Protein AF-A0A085NGK3-F1 (afdb_monomer)

Mean predicted aligned error: 10.47 Å

Organism: NCBI:txid68888

Structure (mmCIF, N/CA/C/O backbone):
data_AF-A0A085NGK3-F1
#
_entry.id   AF-A0A085NGK3-F1
#
loop_
_atom_site.group_PDB
_atom_site.id
_atom_site.type_symbol
_atom_site.label_atom_id
_atom_site.label_alt_id
_atom_site.label_comp_id
_atom_site.label_asym_id
_atom_site.label_entity_id
_atom_site.label_seq_id
_atom_site.pdbx_PDB_ins_code
_atom_site.Cartn_x
_atom_site.Cartn_y
_atom_site.Cartn_z
_atom_site.occupancy
_atom_site.B_iso_or_equiv
_atom_site.auth_seq_id
_atom_site.auth_comp_id
_atom_site.auth_asym_id
_atom_site.auth_atom_id
_atom_site.pdbx_PDB_model_num
ATOM 1 N N . TRP A 1 1 ? -6.191 -3.144 -13.009 1.00 27.70 1 TRP A N 1
ATOM 2 C CA . TRP A 1 1 ? -7.406 -3.575 -12.306 1.00 27.70 1 TRP A CA 1
ATOM 3 C C . TRP A 1 1 ? -8.153 -2.318 -11.924 1.00 27.70 1 TRP A C 1
ATOM 5 O O . TRP A 1 1 ? -7.996 -1.819 -10.820 1.00 27.70 1 TRP A O 1
ATOM 15 N N . GLU A 1 2 ? -8.856 -1.745 -12.894 1.00 20.34 2 GLU A N 1
ATOM 16 C CA . GLU A 1 2 ? -9.759 -0.619 -12.673 1.00 20.34 2 GLU A CA 1
ATOM 17 C C . GLU A 1 2 ? -11.146 -1.217 -12.470 1.00 20.34 2 GLU A C 1
ATOM 19 O O . GLU A 1 2 ? -11.632 -1.969 -13.312 1.00 20.34 2 GLU A O 1
ATOM 24 N N . PHE A 1 3 ? -11.750 -0.957 -11.315 1.00 28.88 3 PHE A N 1
ATOM 25 C CA . PHE A 1 3 ? -13.156 -1.264 -11.106 1.00 28.88 3 PHE A CA 1
ATOM 26 C C . PHE A 1 3 ? -13.961 -0.097 -11.674 1.00 28.88 3 PHE A C 1
ATOM 28 O O . PHE A 1 3 ? -14.056 0.955 -11.042 1.00 28.88 3 PHE A O 1
ATOM 35 N N . SER A 1 4 ? -14.527 -0.271 -12.869 1.00 25.47 4 SER A N 1
ATOM 36 C CA . SER A 1 4 ? -15.541 0.643 -13.395 1.00 25.47 4 SER A CA 1
ATOM 37 C C . SER A 1 4 ? -16.730 0.669 -12.435 1.00 25.47 4 SER A C 1
ATOM 39 O O . SER A 1 4 ? -17.367 -0.356 -12.180 1.00 25.47 4 SER A O 1
ATOM 41 N N . ARG A 1 5 ? -17.022 1.848 -11.877 1.00 30.52 5 ARG A N 1
ATOM 42 C CA . ARG A 1 5 ? -18.236 2.093 -11.092 1.00 30.52 5 ARG A CA 1
ATOM 43 C C . ARG A 1 5 ? -19.432 2.018 -12.041 1.00 30.52 5 ARG A C 1
ATOM 45 O O . ARG A 1 5 ? -19.582 2.878 -12.898 1.00 30.52 5 ARG A O 1
ATOM 52 N N . SER A 1 6 ? -20.246 0.975 -11.907 1.00 28.56 6 SER A N 1
ATOM 53 C CA . SER A 1 6 ? -21.569 0.916 -12.537 1.00 28.56 6 SER A CA 1
ATOM 54 C C . SER A 1 6 ? -22.593 1.519 -11.571 1.00 28.56 6 SER A C 1
ATOM 56 O O . SER A 1 6 ? -22.599 1.169 -10.390 1.00 28.56 6 SER A O 1
ATOM 58 N N . ASN A 1 7 ? -23.409 2.446 -12.074 1.00 31.86 7 ASN A N 1
ATOM 59 C CA . ASN A 1 7 ? -24.461 3.193 -11.373 1.00 31.86 7 ASN A CA 1
ATOM 60 C C . ASN A 1 7 ? -25.712 2.331 -11.078 1.00 31.86 7 ASN A C 1
ATOM 62 O O . ASN A 1 7 ? -26.824 2.732 -11.388 1.00 31.86 7 ASN A O 1
ATOM 66 N N . ASP A 1 8 ? -25.555 1.165 -10.449 1.00 30.08 8 ASP A N 1
ATOM 67 C CA . ASP A 1 8 ? -26.696 0.318 -10.052 1.00 30.08 8 ASP A CA 1
ATOM 68 C C . ASP A 1 8 ? -26.966 0.441 -8.545 1.00 30.08 8 ASP A C 1
ATOM 70 O O . ASP A 1 8 ? -26.824 -0.515 -7.777 1.00 30.08 8 ASP A O 1
ATOM 74 N N . ALA A 1 9 ? -27.299 1.655 -8.100 1.00 32.66 9 ALA A N 1
ATOM 75 C CA . ALA A 1 9 ? -27.536 1.963 -6.688 1.00 32.66 9 ALA A CA 1
ATOM 76 C C . ALA A 1 9 ? -28.964 1.647 -6.192 1.00 32.66 9 ALA A C 1
ATOM 78 O O . ALA A 1 9 ? -29.197 1.741 -4.992 1.00 32.66 9 ALA A O 1
ATOM 79 N N . GLU A 1 10 ? -29.908 1.233 -7.046 1.00 33.44 10 GLU A N 1
ATOM 80 C CA . GLU A 1 10 ? -31.336 1.245 -6.666 1.00 33.44 10 GLU A CA 1
ATOM 81 C C . GLU A 1 10 ? -32.054 -0.108 -6.518 1.00 33.44 10 GLU A C 1
ATOM 83 O O . GLU A 1 10 ? -33.234 -0.117 -6.188 1.00 33.44 10 GLU A O 1
ATOM 88 N N . GLN A 1 11 ? -31.399 -1.271 -6.647 1.00 30.53 11 GLN A N 1
ATOM 89 C CA . GLN A 1 11 ? -32.136 -2.557 -6.608 1.00 30.53 11 GLN A CA 1
ATOM 90 C C . GLN A 1 11 ? -31.472 -3.711 -5.836 1.00 30.53 11 GLN A C 1
ATOM 92 O O . GLN A 1 11 ? -31.476 -4.860 -6.271 1.00 30.53 11 GLN A O 1
ATOM 97 N N . ARG A 1 12 ? -30.921 -3.456 -4.641 1.00 30.92 12 ARG A N 1
ATOM 98 C CA . ARG A 1 12 ? -30.469 -4.542 -3.735 1.00 30.92 12 ARG A CA 1
ATOM 99 C C . ARG A 1 12 ? -30.948 -4.396 -2.290 1.00 30.92 12 ARG A C 1
ATOM 101 O O . ARG A 1 12 ? -30.183 -4.600 -1.351 1.00 30.92 12 ARG A O 1
ATOM 108 N N . LEU A 1 13 ? -32.234 -4.095 -2.120 1.00 38.38 13 LEU A N 1
ATOM 109 C CA . LEU A 1 13 ? -32.952 -4.263 -0.855 1.00 38.38 13 LEU A CA 1
ATOM 110 C C . LEU A 1 13 ? -33.622 -5.642 -0.830 1.00 38.38 13 LEU A C 1
ATOM 112 O O . LEU A 1 13 ? -34.726 -5.807 -1.335 1.00 38.38 13 LEU A O 1
ATOM 116 N N . SER A 1 14 ? -32.902 -6.630 -0.299 1.00 33.88 14 SER A N 1
ATOM 117 C CA . SER A 1 14 ? -33.395 -7.837 0.397 1.00 33.88 14 SER A CA 1
ATOM 118 C C . SER A 1 14 ? -32.360 -8.952 0.253 1.00 33.88 14 SER A C 1
ATOM 120 O O . SER A 1 14 ? -32.291 -9.620 -0.770 1.00 33.88 14 SER A O 1
ATOM 122 N N . HIS A 1 15 ? -31.490 -9.082 1.254 1.00 30.97 15 HIS A N 1
ATOM 123 C CA . HIS A 1 15 ? -30.998 -10.338 1.840 1.00 30.97 15 HIS A CA 1
ATOM 124 C C . HIS A 1 15 ? -30.058 -9.945 2.989 1.00 30.97 15 HIS A C 1
ATOM 126 O O . HIS A 1 15 ? -29.018 -9.317 2.789 1.00 30.97 15 HIS A O 1
ATOM 132 N N . SER A 1 16 ? -30.514 -10.242 4.199 1.00 38.31 16 SER A N 1
ATOM 133 C CA . SER A 1 16 ? -29.954 -9.863 5.489 1.00 38.31 16 SER A CA 1
ATOM 134 C C . SER A 1 16 ? -28.677 -10.639 5.826 1.00 38.31 16 SER A C 1
ATOM 136 O O . SER A 1 16 ? -28.730 -11.738 6.364 1.00 38.31 16 SER A O 1
ATOM 138 N N . GLU A 1 17 ? -27.535 -10.017 5.570 1.00 35.81 17 GLU A N 1
ATOM 139 C CA . GLU A 1 17 ? -26.423 -9.945 6.517 1.00 35.81 17 GLU A CA 1
ATOM 140 C C . GLU A 1 17 ? -26.027 -8.470 6.513 1.00 35.81 17 GLU A C 1
ATOM 142 O O . GLU A 1 17 ? -25.706 -7.930 5.450 1.00 35.81 17 GLU A O 1
ATOM 147 N N . ASP A 1 18 ? -26.125 -7.784 7.653 1.00 42.34 18 ASP A N 1
ATOM 148 C CA . ASP A 1 18 ? -25.711 -6.387 7.766 1.00 42.34 18 ASP A CA 1
ATOM 149 C C . ASP A 1 18 ? -24.301 -6.244 7.193 1.00 42.34 18 ASP A C 1
ATOM 151 O O . ASP A 1 18 ? -23.325 -6.730 7.771 1.00 42.34 18 ASP A O 1
ATOM 155 N N . LYS A 1 19 ? -24.176 -5.586 6.034 1.00 55.47 19 LYS A N 1
ATOM 156 C CA . LYS A 1 19 ? -22.879 -5.232 5.456 1.00 55.47 19 LYS A CA 1
ATOM 157 C C . LYS A 1 19 ? -22.257 -4.164 6.341 1.00 55.47 19 LYS A C 1
ATOM 159 O O . LYS A 1 19 ? -22.290 -2.978 6.023 1.00 55.47 19 LYS A O 1
ATOM 164 N N . LYS A 1 20 ? -21.699 -4.590 7.472 1.00 75.88 20 LYS A N 1
ATOM 165 C CA . LYS A 1 20 ? -20.931 -3.742 8.371 1.00 75.88 20 LYS A CA 1
ATOM 166 C C . LYS A 1 20 ? -19.735 -3.215 7.591 1.00 75.88 20 LYS A C 1
ATOM 168 O O . LYS A 1 20 ? -18.792 -3.943 7.295 1.00 75.88 20 LYS A O 1
ATOM 173 N N . VAL A 1 21 ? -19.808 -1.939 7.219 1.00 90.88 21 VAL A N 1
ATOM 174 C CA . VAL A 1 21 ? -18.728 -1.228 6.519 1.00 90.88 21 VAL A CA 1
ATOM 175 C C . VAL A 1 21 ? -17.513 -1.055 7.436 1.00 90.88 21 VAL A C 1
ATOM 177 O O . VAL A 1 21 ? -16.387 -0.954 6.954 1.00 90.88 21 VAL A O 1
ATOM 180 N N . VAL A 1 22 ? -17.735 -1.094 8.754 1.00 95.06 22 VAL A N 1
ATOM 181 C CA . VAL A 1 22 ? -16.705 -1.059 9.795 1.00 95.06 22 VAL A CA 1
ATOM 182 C C . VAL A 1 22 ? -16.874 -2.265 10.714 1.00 95.06 22 VAL A C 1
ATOM 184 O O . VAL A 1 22 ? -17.962 -2.511 11.231 1.00 95.06 22 VAL A O 1
ATOM 187 N N . VAL A 1 23 ? -15.792 -3.005 10.935 1.00 95.56 23 VAL A N 1
ATOM 188 C CA . VAL A 1 23 ? -15.721 -4.121 11.880 1.00 95.56 23 VAL A CA 1
ATOM 189 C C . VAL A 1 23 ? -14.658 -3.792 12.919 1.00 95.56 23 VAL A C 1
ATOM 191 O O . VAL A 1 23 ? -13.467 -3.738 12.612 1.00 95.56 23 VAL A O 1
ATOM 194 N N . ASN A 1 24 ? -15.094 -3.559 14.152 1.00 96.19 24 ASN A N 1
ATOM 195 C CA . ASN A 1 24 ? -14.192 -3.335 15.270 1.00 96.19 24 ASN A CA 1
ATOM 196 C C . ASN A 1 24 ? -13.892 -4.664 15.975 1.00 96.19 24 ASN A C 1
ATOM 198 O O . ASN A 1 24 ? -14.794 -5.288 16.526 1.00 96.19 24 ASN A O 1
ATOM 202 N N . LEU A 1 25 ? -12.632 -5.087 15.919 1.00 95.50 25 LEU A N 1
ATOM 203 C CA . LEU A 1 25 ? -12.084 -6.269 16.591 1.00 95.50 25 LEU A CA 1
ATOM 204 C C . LEU A 1 25 ? -11.071 -5.877 17.678 1.00 95.50 25 LEU A C 1
ATOM 206 O O . LEU A 1 25 ? -10.374 -6.741 18.204 1.00 95.50 25 LEU A O 1
ATOM 210 N N . SER A 1 26 ? -10.928 -4.579 17.950 1.00 96.31 26 SER A N 1
ATOM 211 C CA . SER A 1 26 ? -10.041 -4.075 18.992 1.00 96.31 26 SER A CA 1
ATOM 212 C C . SER A 1 26 ? -10.727 -4.052 20.352 1.00 96.31 26 SER A C 1
ATOM 214 O O . SER A 1 26 ? -11.954 -4.098 20.451 1.00 96.31 26 SER A O 1
ATOM 216 N N . SER A 1 27 ? -9.914 -3.952 21.397 1.00 95.19 27 SER A N 1
ATOM 217 C CA . SER A 1 27 ? -10.369 -3.777 22.774 1.00 95.19 27 SER A CA 1
ATOM 218 C C . SER A 1 27 ? -11.006 -2.404 23.037 1.00 95.19 27 SER A C 1
ATOM 220 O O . SER A 1 27 ? -11.776 -2.255 23.985 1.00 95.19 27 SER A O 1
ATOM 222 N N . GLU A 1 28 ? -10.722 -1.403 22.198 1.00 94.06 28 GLU A N 1
ATOM 223 C CA . GLU A 1 28 ? -11.298 -0.065 22.313 1.00 94.06 28 GLU A CA 1
ATOM 224 C C . GLU A 1 28 ? -12.700 0.004 21.703 1.00 94.06 28 GLU A C 1
ATOM 226 O O . GLU A 1 28 ? -12.945 -0.468 20.591 1.00 94.06 28 GLU A O 1
ATOM 231 N N . THR A 1 29 ? -13.624 0.678 22.386 1.00 93.56 29 THR A N 1
ATOM 232 C CA . THR A 1 29 ? -14.927 1.016 21.814 1.00 93.56 29 THR A CA 1
ATOM 233 C C . THR A 1 29 ? -14.803 2.247 20.919 1.00 93.56 29 THR A C 1
ATOM 235 O O . THR A 1 29 ? -14.208 3.259 21.292 1.00 93.56 29 THR A O 1
ATOM 238 N N . LEU A 1 30 ? -15.363 2.158 19.711 1.00 93.44 30 LEU A N 1
ATOM 239 C CA . LEU A 1 30 ? -15.465 3.300 18.806 1.00 93.44 30 LEU A CA 1
ATOM 240 C C . LEU A 1 30 ? -16.729 4.082 19.137 1.00 93.44 30 LEU A C 1
ATOM 242 O O . LEU A 1 30 ? -17.795 3.488 19.296 1.00 93.44 30 LEU A O 1
ATOM 246 N N . ASN A 1 31 ? -16.623 5.405 19.192 1.00 93.12 31 ASN A N 1
ATOM 247 C CA . ASN A 1 31 ? -17.814 6.246 19.264 1.00 93.12 31 ASN A CA 1
ATOM 248 C C . ASN A 1 31 ? -18.520 6.342 17.895 1.00 93.12 31 ASN A C 1
ATOM 250 O O . ASN A 1 31 ? -17.975 5.957 16.853 1.00 93.12 31 ASN A O 1
ATOM 254 N N . ASP A 1 32 ? -19.740 6.879 17.889 1.00 93.19 32 ASP A N 1
ATOM 255 C CA . ASP A 1 32 ? -20.568 6.975 16.678 1.00 93.19 32 ASP A CA 1
ATOM 256 C C . ASP A 1 32 ? -19.902 7.808 15.576 1.00 93.19 32 ASP A C 1
ATOM 258 O O . ASP A 1 32 ? -19.978 7.467 14.393 1.00 93.19 32 ASP A O 1
ATOM 262 N N . MET A 1 33 ? -19.184 8.871 15.950 1.00 93.44 33 MET A N 1
ATOM 263 C CA . MET A 1 33 ? -18.484 9.731 14.997 1.00 93.44 33 MET A CA 1
ATOM 264 C C . MET A 1 33 ? -17.260 9.032 14.389 1.00 93.44 33 MET A C 1
ATOM 266 O O . MET A 1 33 ? -17.026 9.133 13.187 1.00 93.44 33 MET A O 1
ATOM 270 N N . GLU A 1 34 ? -16.486 8.298 15.191 1.00 94.94 34 GLU A N 1
ATOM 271 C CA . GLU A 1 34 ? -15.374 7.466 14.722 1.00 94.94 34 GLU A CA 1
ATOM 272 C C . GLU A 1 34 ? -15.882 6.401 13.746 1.00 94.94 34 GLU A C 1
ATOM 274 O O . GLU A 1 34 ? -15.335 6.255 12.651 1.00 94.94 34 GLU A O 1
ATOM 279 N N . THR A 1 35 ? -16.972 5.719 14.097 1.00 94.44 35 THR A N 1
ATOM 280 C CA . THR A 1 35 ? -17.595 4.694 13.252 1.00 94.44 35 THR A CA 1
ATOM 281 C C . THR A 1 35 ? -18.117 5.287 11.943 1.00 94.44 35 THR A C 1
ATOM 283 O O . THR A 1 35 ? -17.832 4.746 10.875 1.00 94.44 35 THR A O 1
ATOM 286 N N . SER A 1 36 ? -18.812 6.426 11.995 1.00 93.69 36 SER A N 1
ATOM 287 C CA . SER A 1 36 ? -19.338 7.131 10.816 1.00 93.69 36 SER A CA 1
ATOM 288 C C . SER A 1 36 ? -18.228 7.579 9.859 1.00 93.69 36 SER A C 1
ATOM 290 O O . SER A 1 36 ? -18.299 7.360 8.647 1.00 93.69 36 SER A O 1
ATOM 292 N N . VAL A 1 37 ? -17.144 8.144 10.397 1.00 94.62 37 VAL A N 1
ATOM 293 C CA . VAL A 1 37 ? -15.984 8.567 9.604 1.00 94.62 37 VAL A CA 1
ATOM 294 C C . VAL A 1 37 ? -15.295 7.370 8.947 1.00 94.62 37 VAL A C 1
ATOM 296 O O . VAL A 1 37 ? -14.980 7.428 7.757 1.00 94.62 37 VAL A O 1
ATOM 299 N N . LEU A 1 38 ? -15.088 6.276 9.685 1.00 94.69 38 LEU A N 1
ATOM 300 C CA . LEU A 1 38 ? -14.496 5.051 9.141 1.00 94.69 38 LEU A CA 1
ATOM 301 C C . LEU A 1 38 ? -15.414 4.373 8.114 1.00 94.69 38 LEU A C 1
ATOM 303 O O . LEU A 1 38 ? -14.919 3.793 7.147 1.00 94.69 38 LEU A O 1
ATOM 307 N N . ALA A 1 39 ? -16.735 4.507 8.255 1.00 93.69 39 ALA A N 1
ATOM 308 C CA . ALA A 1 39 ? -17.713 3.966 7.315 1.00 93.69 39 ALA A CA 1
ATOM 309 C C . ALA A 1 39 ? -17.661 4.629 5.928 1.00 93.69 39 ALA A C 1
ATOM 311 O O . ALA A 1 39 ? -18.109 4.031 4.952 1.00 93.69 39 ALA A O 1
ATOM 312 N N . LYS A 1 40 ? -17.044 5.812 5.783 1.00 92.25 40 LYS A N 1
ATOM 313 C CA . LYS A 1 40 ? -16.744 6.380 4.452 1.00 92.25 40 LYS A CA 1
ATOM 314 C C . LYS A 1 40 ? -15.733 5.525 3.666 1.00 92.25 40 LYS A C 1
ATOM 316 O O . LYS A 1 40 ? -15.679 5.605 2.439 1.00 92.25 40 LYS A O 1
ATOM 321 N N . GLY A 1 41 ? -14.968 4.675 4.357 1.00 91.94 41 GLY A N 1
ATOM 322 C CA . GLY A 1 41 ? -14.015 3.728 3.786 1.00 91.94 41 GLY A CA 1
ATOM 323 C C . GLY A 1 41 ? -12.621 4.313 3.551 1.00 91.94 41 GLY A C 1
ATOM 324 O O . GLY A 1 41 ? -12.436 5.518 3.411 1.00 91.94 41 GLY A O 1
ATOM 325 N N . LEU A 1 42 ? -11.613 3.441 3.446 1.00 91.38 42 LEU A N 1
ATOM 326 C CA . LEU A 1 42 ? -10.208 3.857 3.282 1.00 91.38 42 LEU A CA 1
ATOM 327 C C . LEU A 1 42 ? -9.876 4.438 1.897 1.00 91.38 42 LEU A C 1
ATOM 329 O O . LEU A 1 42 ? -8.806 5.008 1.712 1.00 91.38 42 LEU A O 1
ATOM 333 N N . ASN A 1 43 ? -10.789 4.309 0.931 1.00 90.06 43 ASN A N 1
ATOM 334 C CA . ASN A 1 43 ? -10.676 4.935 -0.391 1.00 90.06 43 ASN A CA 1
ATOM 335 C C . ASN A 1 43 ? -11.279 6.350 -0.431 1.00 90.06 43 ASN A C 1
ATOM 337 O O . ASN A 1 43 ? -11.255 7.000 -1.476 1.00 90.06 43 ASN A O 1
ATOM 341 N N . PHE A 1 44 ? -11.869 6.817 0.672 1.00 90.75 44 PHE A N 1
ATOM 342 C CA . PHE A 1 44 ? -12.394 8.168 0.766 1.00 90.75 44 PHE A CA 1
ATOM 343 C C . PHE A 1 44 ? -11.241 9.166 0.915 1.00 90.75 44 PHE A C 1
ATOM 345 O O . PHE A 1 44 ? -10.437 9.069 1.840 1.00 90.75 44 PHE A O 1
ATOM 352 N N . VAL A 1 45 ? -11.174 10.142 0.009 1.00 89.12 45 VAL A N 1
ATOM 353 C CA . VAL A 1 45 ? -10.141 11.183 0.012 1.00 89.12 45 VAL A CA 1
ATOM 354 C C . VAL A 1 45 ? -10.767 12.499 0.479 1.00 89.12 45 VAL A C 1
ATOM 356 O O . VAL A 1 45 ? -11.602 13.061 -0.237 1.00 89.12 45 VAL A O 1
ATOM 359 N N . PRO A 1 46 ? -10.396 13.013 1.666 1.00 88.88 46 PRO A N 1
ATOM 360 C CA . PRO A 1 46 ? -10.837 14.328 2.112 1.00 88.88 46 PRO A CA 1
ATOM 361 C C . PRO A 1 46 ? -10.411 15.434 1.144 1.00 88.88 46 PRO A C 1
ATOM 363 O O . PRO A 1 46 ? -9.258 15.457 0.711 1.00 88.88 46 PRO A O 1
ATOM 366 N N . THR A 1 47 ? -11.299 16.391 0.866 1.00 87.44 47 THR A N 1
ATOM 367 C CA . THR A 1 47 ? -10.972 17.554 0.033 1.00 87.44 47 THR A CA 1
ATOM 368 C C . THR A 1 47 ? -9.785 18.307 0.656 1.00 87.44 47 THR A C 1
ATOM 370 O O . THR A 1 47 ? -9.862 18.721 1.829 1.00 87.44 47 THR A O 1
ATOM 373 N N . PRO A 1 48 ? -8.677 18.496 -0.086 1.00 80.19 48 PRO A N 1
ATOM 374 C CA . PRO A 1 48 ? -7.536 19.250 0.409 1.00 80.19 48 PRO A CA 1
ATOM 375 C C . PRO A 1 48 ? -7.921 20.721 0.615 1.00 80.19 48 PRO A C 1
ATOM 377 O O . PRO A 1 48 ? -8.798 21.255 -0.059 1.00 80.19 48 PRO A O 1
ATOM 380 N N . LYS A 1 49 ? -7.279 21.391 1.582 1.00 74.94 49 LYS A N 1
ATOM 381 C CA . LYS A 1 49 ? -7.572 22.806 1.893 1.00 74.94 49 LYS A CA 1
ATOM 382 C C . LYS A 1 49 ? -7.209 23.755 0.749 1.00 74.94 49 LYS A C 1
ATOM 384 O O . LYS A 1 49 ? -7.826 24.803 0.617 1.00 74.94 49 LYS A O 1
ATOM 389 N N . ALA A 1 50 ? -6.193 23.392 -0.022 1.00 76.31 50 ALA A N 1
ATOM 390 C CA . ALA A 1 50 ? -5.737 24.109 -1.196 1.00 76.31 50 ALA A CA 1
ATOM 391 C C . ALA A 1 50 ? -5.577 23.100 -2.333 1.00 76.31 50 ALA A C 1
ATOM 393 O O . ALA A 1 50 ? -5.193 21.952 -2.090 1.00 76.31 50 ALA A O 1
ATOM 394 N N . ALA A 1 51 ? -5.876 23.523 -3.558 1.00 77.44 51 ALA A N 1
ATOM 395 C CA . ALA A 1 51 ? -5.573 22.720 -4.729 1.00 77.44 51 ALA A CA 1
ATOM 396 C C . ALA A 1 51 ? -4.044 22.563 -4.854 1.00 77.44 51 ALA A C 1
ATOM 398 O O . ALA A 1 51 ? -3.325 23.547 -4.653 1.00 77.44 51 ALA A O 1
ATOM 399 N N . PRO A 1 52 ? -3.528 21.366 -5.182 1.00 82.00 52 PRO A N 1
ATOM 400 C CA . PRO A 1 52 ? -2.101 21.145 -5.392 1.00 82.00 52 PRO A CA 1
ATOM 401 C C . PRO A 1 52 ? -1.677 21.711 -6.756 1.00 82.00 52 PRO A C 1
ATOM 403 O O . PRO A 1 52 ? -1.376 20.975 -7.690 1.00 82.00 52 PRO A O 1
ATOM 406 N N . LEU A 1 53 ? -1.709 23.040 -6.893 1.00 80.81 53 LEU A N 1
ATOM 407 C CA . LEU A 1 53 ? -1.481 23.727 -8.167 1.00 80.81 53 LEU A CA 1
ATOM 408 C C . LEU A 1 53 ? -0.119 23.378 -8.768 1.00 80.81 53 LEU A C 1
ATOM 410 O O . LEU A 1 53 ? -0.037 23.140 -9.966 1.00 80.81 53 LEU A O 1
ATOM 414 N N . LEU A 1 54 ? 0.921 23.285 -7.938 1.00 82.88 54 LEU A N 1
ATOM 415 C CA . LEU A 1 54 ? 2.263 22.931 -8.392 1.00 82.88 54 LEU A CA 1
ATOM 416 C C . LEU A 1 54 ? 2.314 21.524 -9.002 1.00 82.88 54 LEU A C 1
ATOM 418 O O . LEU A 1 54 ? 2.893 21.356 -10.068 1.00 82.88 54 LEU A O 1
ATOM 422 N N . ASP A 1 55 ? 1.671 20.538 -8.371 1.00 85.75 55 ASP A N 1
ATOM 423 C CA . ASP A 1 55 ? 1.636 19.164 -8.886 1.00 85.75 55 ASP A CA 1
ATOM 424 C C . ASP A 1 55 ? 0.864 19.094 -10.206 1.00 85.75 55 ASP A C 1
ATOM 426 O O . ASP A 1 55 ? 1.264 18.396 -11.137 1.00 85.75 55 ASP A O 1
ATOM 430 N N . ILE A 1 56 ? -0.233 19.850 -10.302 1.00 84.62 56 ILE A N 1
ATOM 431 C CA . ILE A 1 56 ? -1.030 19.946 -11.524 1.00 84.62 56 ILE A CA 1
ATOM 432 C C . ILE A 1 56 ? -0.194 20.575 -12.647 1.00 84.62 56 ILE A C 1
ATOM 434 O O . ILE A 1 56 ? -0.130 20.013 -13.738 1.00 84.62 56 ILE A O 1
ATOM 438 N N . VAL A 1 57 ? 0.475 21.703 -12.383 1.00 83.69 57 VAL A N 1
ATOM 439 C CA . VAL A 1 57 ? 1.346 22.380 -13.357 1.00 83.69 57 VAL A CA 1
ATOM 440 C C . VAL A 1 57 ? 2.480 21.454 -13.789 1.00 83.69 57 VAL A C 1
ATOM 442 O O . VAL A 1 57 ? 2.628 21.211 -14.982 1.00 83.69 57 VAL A O 1
ATOM 445 N N . ALA A 1 58 ? 3.206 20.850 -12.846 1.00 85.94 58 ALA A N 1
ATOM 446 C CA . ALA A 1 58 ? 4.296 19.924 -13.147 1.00 85.94 58 ALA A CA 1
ATOM 447 C C . ALA A 1 58 ? 3.819 18.715 -13.974 1.00 85.94 58 ALA A C 1
ATOM 449 O O . ALA A 1 58 ? 4.503 18.278 -14.902 1.00 85.94 58 ALA A O 1
ATOM 450 N N . SER A 1 59 ? 2.624 18.188 -13.684 1.00 86.75 59 SER A N 1
ATOM 451 C CA . SER A 1 59 ? 2.021 17.097 -14.455 1.00 86.75 59 SER A CA 1
ATOM 452 C C . SER A 1 59 ? 1.687 17.519 -15.887 1.00 86.75 59 SER A C 1
ATOM 454 O O . SER A 1 59 ? 1.936 16.753 -16.822 1.00 86.75 59 SER A O 1
ATOM 456 N N . VAL A 1 60 ? 1.129 18.718 -16.076 1.00 86.06 60 VAL A N 1
ATOM 457 C CA . VAL A 1 60 ? 0.840 19.267 -17.408 1.00 86.06 60 VAL A CA 1
ATOM 458 C C . VAL A 1 60 ? 2.146 19.481 -18.169 1.00 86.06 60 VAL A C 1
ATOM 460 O O . VAL A 1 60 ? 2.286 18.992 -19.285 1.00 86.06 60 VAL A O 1
ATOM 463 N N . GLU A 1 61 ? 3.143 20.118 -17.559 1.00 83.62 61 GLU A N 1
ATOM 464 C CA . GLU A 1 61 ? 4.439 20.375 -18.195 1.00 83.62 61 GLU A CA 1
ATOM 465 C C . GLU A 1 61 ? 5.152 19.094 -18.630 1.00 83.62 61 GLU A C 1
ATOM 467 O O . GLU A 1 61 ? 5.638 19.017 -19.762 1.00 83.62 61 GLU A O 1
ATOM 472 N N . SER A 1 62 ? 5.159 18.081 -17.761 1.00 84.50 62 SER A N 1
ATOM 473 C CA . SER A 1 62 ? 5.719 16.758 -18.049 1.00 84.50 62 SER A CA 1
ATOM 474 C C . SER A 1 62 ? 5.005 16.074 -19.220 1.00 84.50 62 SER A C 1
ATOM 476 O O . SER A 1 62 ? 5.646 15.445 -20.059 1.00 84.50 62 SER A O 1
ATOM 478 N N . SER A 1 63 ? 3.685 16.250 -19.325 1.00 83.94 63 SER A N 1
ATOM 479 C CA . SER A 1 63 ? 2.879 15.660 -20.402 1.00 83.94 63 SER A CA 1
ATOM 480 C C . SER A 1 63 ? 3.080 16.360 -21.751 1.00 83.94 63 SER A C 1
ATOM 482 O O . SER A 1 63 ? 3.008 15.712 -22.792 1.00 83.94 63 SER A O 1
ATOM 484 N N . LEU A 1 64 ? 3.341 17.673 -21.753 1.00 85.06 64 LEU A N 1
ATOM 485 C CA . LEU A 1 64 ? 3.557 18.456 -22.978 1.00 85.06 64 LEU A CA 1
ATOM 486 C C . LEU A 1 64 ? 4.964 18.249 -23.568 1.00 85.06 64 LEU A C 1
ATOM 488 O O . LEU A 1 64 ? 5.128 18.245 -24.787 1.00 85.06 64 LEU A O 1
ATOM 492 N N . GLY A 1 65 ? 5.975 18.071 -22.710 1.00 73.12 65 GLY A N 1
ATOM 493 C CA . GLY A 1 65 ? 7.397 18.068 -23.083 1.00 73.12 65 GLY A CA 1
ATOM 494 C C . GLY A 1 65 ? 7.826 17.120 -24.221 1.00 73.12 65 GLY A C 1
ATOM 495 O O . GLY A 1 65 ? 8.621 17.547 -25.054 1.00 73.12 65 GLY A O 1
ATOM 496 N N . PRO A 1 66 ? 7.344 15.864 -24.303 1.00 73.88 66 PRO A N 1
ATOM 497 C CA . PRO A 1 66 ? 7.791 14.923 -25.331 1.00 73.88 66 PRO A CA 1
ATOM 498 C C . PRO A 1 66 ? 6.992 14.968 -26.642 1.00 73.88 66 PRO A C 1
ATOM 500 O O . PRO A 1 66 ? 7.394 14.318 -27.606 1.00 73.88 66 PRO A O 1
ATOM 503 N N . HIS A 1 67 ? 5.860 15.676 -26.693 1.00 75.69 67 HIS A N 1
ATOM 504 C CA . HIS A 1 67 ? 4.870 15.500 -27.765 1.00 75.69 67 HIS A CA 1
ATOM 505 C C . HIS A 1 67 ? 4.546 16.768 -28.556 1.00 75.69 67 HIS A C 1
ATOM 507 O O . HIS A 1 67 ? 3.932 16.666 -29.616 1.00 75.69 67 HIS A O 1
ATOM 513 N N . ILE A 1 68 ? 4.919 17.949 -28.056 1.00 85.12 68 ILE A N 1
ATOM 514 C CA . ILE A 1 68 ? 4.474 19.232 -28.610 1.00 85.12 68 ILE A CA 1
ATOM 515 C C . ILE A 1 68 ? 5.680 20.160 -28.836 1.00 85.12 68 ILE A C 1
ATOM 517 O O . ILE A 1 68 ? 6.566 20.226 -27.981 1.00 85.12 68 ILE A O 1
ATOM 521 N N . PRO A 1 69 ? 5.732 20.899 -29.963 1.00 89.56 69 PRO A N 1
ATOM 522 C CA . PRO A 1 69 ? 6.744 21.923 -30.202 1.00 89.56 69 PRO A CA 1
ATOM 523 C C . PRO A 1 69 ? 6.825 22.944 -29.062 1.00 89.56 69 PRO A C 1
ATOM 525 O O . PRO A 1 69 ? 5.805 23.367 -28.517 1.00 89.56 69 PRO A O 1
ATOM 528 N N . ALA A 1 70 ? 8.039 23.398 -28.740 1.00 84.44 70 ALA A N 1
ATOM 529 C CA . ALA A 1 70 ? 8.299 24.257 -27.581 1.00 84.44 70 ALA A CA 1
ATOM 530 C C . ALA A 1 70 ? 7.409 25.515 -27.522 1.00 84.44 70 ALA A C 1
ATOM 532 O O . ALA A 1 70 ? 6.960 25.899 -26.445 1.00 84.44 70 ALA A O 1
ATOM 533 N N . GLN A 1 71 ? 7.116 26.120 -28.676 1.00 85.44 71 GLN A N 1
ATOM 534 C CA . GLN A 1 71 ? 6.274 27.313 -28.772 1.00 85.44 71 GLN A CA 1
ATOM 535 C C . GLN A 1 71 ? 4.808 27.027 -28.412 1.00 85.44 71 GLN A C 1
ATOM 537 O O . GLN A 1 71 ? 4.248 27.695 -27.549 1.00 85.44 71 GLN A O 1
ATOM 542 N N . GLN A 1 72 ? 4.218 25.973 -28.980 1.00 85.56 72 GLN A N 1
ATOM 543 C CA . GLN A 1 72 ? 2.851 25.550 -28.651 1.00 85.56 72 GLN A CA 1
ATOM 544 C C . GLN A 1 72 ? 2.734 25.090 -27.192 1.00 85.56 72 GLN A C 1
ATOM 546 O O . GLN A 1 72 ? 1.749 25.380 -26.518 1.00 85.56 72 GLN A O 1
ATOM 551 N N . ALA A 1 73 ? 3.758 24.411 -26.666 1.00 85.88 73 ALA A N 1
ATOM 552 C CA . ALA A 1 73 ? 3.793 24.032 -25.258 1.00 85.88 73 ALA A CA 1
ATOM 553 C C . ALA A 1 73 ? 3.810 25.268 -24.340 1.00 85.88 73 ALA A C 1
ATOM 555 O O . ALA A 1 73 ? 3.138 25.265 -23.310 1.00 85.88 73 ALA A O 1
ATOM 556 N N . ALA A 1 74 ? 4.537 26.327 -24.711 1.00 85.25 74 ALA A N 1
ATOM 557 C CA . ALA A 1 74 ? 4.560 27.585 -23.967 1.00 85.25 74 ALA A CA 1
ATOM 558 C C . ALA A 1 74 ? 3.204 28.310 -24.002 1.00 85.25 74 ALA A C 1
ATOM 560 O O . ALA A 1 74 ? 2.751 28.791 -22.965 1.00 85.25 74 ALA A O 1
ATOM 561 N N . GLU A 1 75 ? 2.522 28.323 -25.149 1.00 88.44 75 GLU A N 1
ATOM 562 C CA . GLU A 1 75 ? 1.173 28.894 -25.287 1.00 88.44 75 GLU A CA 1
ATOM 563 C C . GLU A 1 75 ? 0.151 28.164 -24.403 1.00 88.44 75 GLU A C 1
ATOM 565 O O . GLU A 1 75 ? -0.588 28.799 -23.648 1.00 88.44 75 GLU A O 1
ATOM 570 N N . ILE A 1 76 ? 0.157 26.825 -24.423 1.00 87.56 76 ILE A N 1
ATOM 571 C CA . ILE A 1 76 ? -0.721 26.005 -23.576 1.00 87.56 76 ILE A CA 1
ATOM 572 C C . ILE A 1 76 ? -0.434 26.260 -22.091 1.00 87.56 76 ILE A C 1
ATOM 574 O O . ILE A 1 76 ? -1.370 26.386 -21.301 1.00 87.56 76 ILE A O 1
ATOM 578 N N . ARG A 1 77 ? 0.845 26.371 -21.700 1.00 84.81 77 ARG A N 1
ATOM 579 C CA . ARG A 1 77 ? 1.235 26.701 -20.317 1.00 84.81 77 ARG A CA 1
ATOM 580 C C . ARG A 1 77 ? 0.710 28.069 -19.892 1.00 84.81 77 ARG A C 1
ATOM 582 O O . ARG A 1 77 ? 0.154 28.169 -18.801 1.00 84.81 77 ARG A O 1
ATOM 589 N N . GLY A 1 78 ? 0.857 29.085 -20.744 1.00 85.06 78 GLY A N 1
ATOM 590 C CA . GLY A 1 78 ? 0.359 30.438 -20.485 1.00 85.06 78 GLY A CA 1
ATOM 591 C C . GLY A 1 78 ? -1.151 30.445 -20.256 1.00 85.06 78 GLY A C 1
ATOM 592 O O . GLY A 1 78 ? -1.610 30.804 -19.175 1.00 85.06 78 GLY A O 1
ATOM 593 N N . ALA A 1 79 ? -1.916 29.908 -21.210 1.00 87.25 79 ALA A N 1
ATOM 594 C CA . ALA A 1 79 ? -3.374 29.836 -21.109 1.00 87.25 79 ALA A CA 1
ATOM 595 C C . ALA A 1 79 ? -3.852 29.041 -19.876 1.00 87.25 79 ALA A C 1
ATOM 597 O O . ALA A 1 79 ? -4.850 29.390 -19.235 1.00 87.25 79 ALA A O 1
ATOM 598 N N . PHE A 1 80 ? -3.138 27.969 -19.521 1.00 87.12 80 PHE A N 1
ATOM 599 C CA . PHE A 1 80 ? -3.447 27.148 -18.355 1.00 87.12 80 PHE A CA 1
ATOM 600 C C . PHE A 1 80 ? -3.210 27.887 -17.031 1.00 87.12 80 PHE A C 1
ATOM 602 O O . PHE A 1 80 ? -4.083 27.877 -16.159 1.00 87.12 80 PHE A O 1
ATOM 609 N N . LEU A 1 81 ? -2.057 28.549 -16.885 1.00 83.88 81 LEU A N 1
ATOM 610 C CA . LEU A 1 81 ? -1.726 29.349 -15.702 1.00 83.88 81 LEU A CA 1
ATOM 611 C C . LEU A 1 81 ? -2.683 30.532 -15.543 1.00 83.88 81 LEU A C 1
ATOM 613 O O . LEU A 1 81 ? -3.167 30.771 -14.435 1.00 83.88 81 LEU A O 1
ATOM 617 N N . ASP A 1 82 ? -3.025 31.212 -16.635 1.00 84.44 82 ASP A N 1
ATOM 618 C CA . ASP A 1 82 ? -3.992 32.313 -16.620 1.00 84.44 82 ASP A CA 1
ATOM 619 C C . ASP A 1 82 ? -5.363 31.826 -16.136 1.00 84.44 82 ASP A C 1
ATOM 621 O O . ASP A 1 82 ? -5.973 32.417 -15.245 1.00 84.44 82 ASP A O 1
ATOM 625 N N . THR A 1 83 ? -5.818 30.673 -16.629 1.00 84.38 83 THR A N 1
ATOM 626 C CA . THR A 1 83 ? -7.096 30.081 -16.205 1.00 84.38 83 THR A CA 1
ATOM 627 C C . THR A 1 83 ? -7.087 29.674 -14.727 1.00 84.38 83 THR A C 1
ATOM 629 O O . THR A 1 83 ? -8.080 29.875 -14.018 1.00 84.38 83 THR A O 1
ATOM 632 N N . LEU A 1 84 ? -5.984 29.094 -14.244 1.00 80.19 84 LEU A N 1
ATOM 633 C CA . LEU A 1 84 ? -5.842 28.668 -12.849 1.00 80.19 84 LEU A CA 1
ATOM 634 C C . LEU A 1 84 ? -5.735 29.842 -11.874 1.00 80.19 84 LEU A C 1
ATOM 636 O O . LEU A 1 84 ? -6.274 29.759 -10.774 1.00 80.19 84 LEU A O 1
ATOM 640 N N . THR A 1 85 ? -5.041 30.913 -12.255 1.00 76.19 85 THR A N 1
ATOM 641 C CA . THR A 1 85 ? -4.831 32.090 -11.396 1.00 76.19 85 THR A CA 1
ATOM 642 C C . THR A 1 85 ? -6.062 32.992 -11.342 1.00 76.19 85 THR A C 1
ATOM 644 O O . THR A 1 85 ? -6.366 33.542 -10.285 1.00 76.19 85 THR A O 1
ATOM 647 N N . GLN A 1 86 ? -6.823 33.096 -12.437 1.00 73.25 86 GLN A N 1
ATOM 648 C CA . GLN A 1 86 ? -8.065 33.876 -12.482 1.00 73.25 86 GLN A CA 1
ATOM 649 C C . GLN A 1 86 ? -9.206 33.229 -11.690 1.00 73.25 86 GLN A C 1
ATOM 651 O O . GLN A 1 86 ? -10.074 33.920 -11.151 1.00 73.25 86 GLN A O 1
ATOM 656 N N . ARG A 1 87 ? -9.231 31.895 -11.593 1.00 68.12 87 ARG A N 1
ATOM 657 C CA . ARG A 1 87 ? -10.249 31.184 -10.819 1.00 68.12 87 ARG A CA 1
ATOM 658 C C . ARG A 1 87 ? -9.755 30.984 -9.393 1.00 68.12 87 ARG A C 1
ATOM 660 O O . ARG A 1 87 ? -8.955 30.099 -9.116 1.00 68.12 87 ARG A O 1
ATOM 667 N N . ASN A 1 88 ? -10.306 31.743 -8.449 1.00 64.62 88 ASN A N 1
ATOM 668 C CA . ASN A 1 88 ? -10.157 31.441 -7.025 1.00 64.62 88 ASN A CA 1
ATOM 669 C C . ASN A 1 88 ? -10.982 30.183 -6.682 1.00 64.62 88 ASN A C 1
ATOM 671 O O . ASN A 1 88 ? -12.101 30.275 -6.171 1.00 64.62 88 ASN A O 1
ATOM 675 N N . ILE A 1 89 ? -10.472 29.002 -7.055 1.00 67.31 89 ILE A N 1
ATOM 676 C CA . ILE A 1 89 ? -11.154 27.713 -6.892 1.00 67.31 89 ILE A CA 1
ATOM 677 C C . ILE A 1 89 ? -11.210 27.378 -5.398 1.00 67.31 89 ILE A C 1
ATOM 679 O O . ILE A 1 89 ? -10.327 26.726 -4.840 1.00 67.31 89 ILE A O 1
ATOM 683 N N . LYS A 1 90 ? -12.281 27.812 -4.730 1.00 68.06 90 LYS A N 1
ATOM 684 C CA . LYS A 1 90 ? -12.614 27.361 -3.379 1.00 68.06 90 LYS A CA 1
ATOM 685 C C . LYS A 1 90 ? -13.275 25.991 -3.478 1.00 68.06 90 LYS A C 1
ATOM 687 O O . LYS A 1 90 ? -14.456 25.882 -3.794 1.00 68.06 90 LYS A O 1
ATOM 692 N N . ALA A 1 91 ? -12.499 24.940 -3.235 1.00 71.12 91 ALA A N 1
ATOM 693 C CA . ALA A 1 91 ? -13.027 23.584 -3.210 1.00 71.12 91 ALA A CA 1
ATOM 694 C C . ALA A 1 91 ? -14.044 23.425 -2.067 1.00 71.12 91 ALA A C 1
ATOM 696 O O . ALA A 1 91 ? -13.775 23.798 -0.922 1.00 71.12 91 ALA A O 1
ATOM 697 N N . VAL A 1 92 ? -15.209 22.848 -2.370 1.00 81.31 92 VAL A N 1
ATOM 698 C CA . VAL A 1 92 ? -16.207 22.507 -1.351 1.00 81.31 92 VAL A CA 1
ATOM 699 C C . VAL A 1 92 ? -15.685 21.323 -0.535 1.00 81.31 92 VAL A C 1
ATOM 701 O O . VAL A 1 92 ? -15.283 20.293 -1.084 1.00 81.31 92 VAL A O 1
ATOM 704 N N . SER A 1 93 ? -15.651 21.475 0.790 1.00 86.75 93 SER A N 1
ATOM 705 C CA . SER A 1 93 ? -15.196 20.410 1.685 1.00 86.75 93 SER A CA 1
ATOM 706 C C . SER A 1 93 ? -16.193 19.254 1.675 1.00 86.75 93 SER A C 1
ATOM 708 O O . SER A 1 93 ? -17.368 19.453 1.962 1.00 86.75 93 SER A O 1
ATOM 710 N N . ASN A 1 94 ? -15.715 18.041 1.405 1.00 91.56 94 ASN A N 1
ATOM 711 C CA . ASN A 1 94 ? -16.509 16.814 1.505 1.00 91.56 94 ASN A CA 1
ATOM 712 C C . ASN A 1 94 ? -16.516 16.205 2.924 1.00 91.56 94 ASN A C 1
ATOM 714 O O . ASN A 1 94 ? -17.038 15.106 3.111 1.00 91.56 94 ASN A O 1
ATOM 718 N N . ILE A 1 95 ? -15.921 16.901 3.902 1.00 91.50 95 ILE A N 1
ATOM 719 C CA . ILE A 1 95 ? -15.937 16.537 5.324 1.00 91.50 95 ILE A CA 1
ATOM 720 C C . ILE A 1 95 ? -16.228 17.735 6.223 1.00 91.50 95 ILE A C 1
ATOM 722 O O . ILE A 1 95 ? -15.855 18.871 5.903 1.00 91.50 95 ILE A O 1
ATOM 726 N N . THR A 1 96 ? -16.828 17.476 7.381 1.00 92.62 96 THR A N 1
ATOM 727 C CA . THR A 1 96 ? -17.086 18.494 8.405 1.00 92.62 96 THR A CA 1
ATOM 728 C C . THR A 1 96 ? -15.839 18.784 9.251 1.00 92.62 96 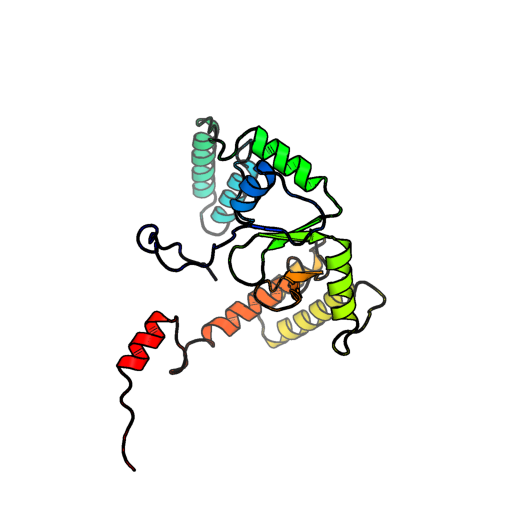THR A C 1
ATOM 730 O O . THR A 1 96 ? -14.854 18.035 9.274 1.00 92.62 96 THR A O 1
ATOM 733 N N . GLY A 1 97 ? -15.861 19.906 9.978 1.00 91.19 97 GLY A N 1
ATOM 734 C CA . GLY A 1 97 ? -14.791 20.258 10.916 1.00 91.19 97 GLY A CA 1
ATOM 735 C C . GLY A 1 97 ? -14.676 19.292 12.100 1.00 91.19 97 GLY A C 1
ATOM 736 O O . GLY A 1 97 ? -13.597 19.173 12.683 1.00 91.19 97 GLY A O 1
ATOM 737 N N . GLU A 1 98 ? -15.761 18.608 12.458 1.00 93.25 98 GLU A N 1
ATOM 738 C CA . GLU A 1 98 ? -15.775 17.578 13.498 1.00 93.25 98 GLU A CA 1
ATOM 739 C C . GLU A 1 98 ? -15.206 16.261 12.976 1.00 93.25 98 GLU A C 1
ATOM 741 O O . GLU A 1 98 ? -14.267 15.751 13.575 1.00 93.25 98 GLU A O 1
ATOM 746 N N . GLU A 1 99 ? -15.636 15.788 11.801 1.00 94.38 99 GLU A N 1
ATOM 747 C CA . GLU A 1 99 ? -15.065 14.595 11.155 1.00 94.38 99 GLU A CA 1
ATOM 748 C C . GLU A 1 99 ? -13.543 14.729 10.983 1.00 94.38 99 GLU A C 1
ATOM 750 O O . GLU A 1 99 ? -12.778 13.801 11.248 1.00 94.38 99 GLU A O 1
ATOM 755 N N . ARG A 1 100 ? -13.071 15.926 10.608 1.00 93.00 100 ARG A N 1
ATOM 756 C CA . ARG A 1 100 ? -11.635 16.225 10.509 1.00 93.00 100 ARG A CA 1
ATOM 757 C C . ARG A 1 100 ? -10.915 16.148 11.857 1.00 93.00 100 ARG A C 1
ATOM 759 O O . ARG A 1 100 ? -9.747 15.760 11.887 1.00 93.00 100 ARG A O 1
ATOM 766 N N . ARG A 1 101 ? -11.561 16.563 12.950 1.00 94.62 101 ARG A N 1
ATOM 767 C CA . ARG A 1 101 ? -11.014 16.439 14.311 1.00 94.62 101 ARG A CA 1
ATOM 768 C C . ARG A 1 101 ? -10.976 14.970 14.726 1.00 94.62 101 ARG A C 1
ATOM 770 O O . ARG A 1 101 ? -9.917 14.511 15.135 1.00 94.62 101 ARG A O 1
ATOM 777 N N . THR A 1 102 ? -12.047 14.223 14.479 1.00 95.25 102 THR A N 1
ATOM 778 C CA . THR A 1 102 ? -12.126 12.781 14.739 1.00 95.25 102 THR A CA 1
ATOM 779 C C . THR A 1 102 ? -11.041 12.000 14.001 1.00 95.25 102 THR A C 1
ATOM 781 O O . THR A 1 102 ? -10.351 11.198 14.618 1.00 95.25 102 THR A O 1
ATOM 784 N N . LEU A 1 103 ? -10.790 12.287 12.716 1.00 93.88 103 LEU A N 1
ATOM 785 C CA . LEU A 1 103 ? -9.679 11.677 11.966 1.00 93.88 103 LEU A CA 1
ATOM 786 C C . LEU A 1 103 ? -8.311 11.940 12.611 1.00 93.88 103 LEU A C 1
ATOM 788 O O . LEU A 1 103 ? -7.448 11.062 12.616 1.00 93.88 103 LEU A O 1
ATOM 792 N N . LYS A 1 104 ? -8.091 13.146 13.153 1.00 93.81 104 LYS A N 1
ATOM 793 C CA . LYS A 1 104 ? -6.846 13.470 13.864 1.00 93.81 104 LYS A CA 1
ATOM 794 C C . LYS A 1 104 ? -6.733 12.690 15.170 1.00 93.81 104 LYS A C 1
ATOM 796 O O . LYS A 1 104 ? -5.654 12.178 15.446 1.00 93.81 104 LYS A O 1
ATOM 801 N N . THR A 1 105 ? -7.821 12.573 15.927 1.00 95.50 105 THR A N 1
ATOM 802 C CA . THR A 1 105 ? -7.866 11.784 17.164 1.00 95.50 105 THR A CA 1
ATOM 803 C C . THR A 1 105 ? -7.617 10.304 16.883 1.00 95.50 105 THR A C 1
ATOM 805 O O . THR A 1 105 ? -6.741 9.710 17.502 1.00 95.50 105 THR A O 1
ATOM 808 N N . LEU A 1 106 ? -8.284 9.723 15.880 1.00 94.62 106 LEU A N 1
ATOM 809 C CA . LEU A 1 106 ? -8.048 8.342 15.445 1.00 94.62 106 LEU A CA 1
ATOM 810 C C . LEU A 1 106 ? -6.587 8.114 15.041 1.00 94.62 106 LEU A C 1
ATOM 812 O O . LEU A 1 106 ? -5.991 7.112 15.418 1.00 94.62 106 LEU A O 1
ATOM 816 N N . ARG A 1 107 ? -5.968 9.069 14.335 1.00 93.94 107 ARG A N 1
ATOM 817 C CA . ARG A 1 107 ? -4.542 8.998 13.975 1.00 93.94 107 ARG A CA 1
ATOM 818 C C . ARG A 1 107 ? -3.611 9.004 15.196 1.00 93.94 107 ARG A C 1
ATOM 820 O O . ARG A 1 107 ? -2.507 8.473 15.106 1.00 93.94 107 ARG A O 1
ATOM 827 N N . GLN A 1 108 ? -4.017 9.613 16.309 1.00 95.38 108 GLN A N 1
ATOM 828 C CA . GLN A 1 108 ? -3.233 9.634 17.549 1.00 95.38 108 GLN A CA 1
ATOM 829 C C . GLN A 1 108 ? -3.308 8.305 18.318 1.00 95.38 108 GLN A C 1
ATOM 831 O O . GLN A 1 108 ? -2.425 8.037 19.132 1.00 95.38 108 GLN A O 1
ATOM 836 N N . LYS A 1 109 ? -4.301 7.448 18.039 1.00 95.12 109 LYS A N 1
ATOM 837 C CA . LYS A 1 109 ? -4.445 6.117 18.649 1.00 95.12 109 LYS A CA 1
ATOM 838 C C . LYS A 1 109 ? -3.437 5.122 18.060 1.00 95.12 109 LYS A C 1
ATOM 840 O O . LYS A 1 109 ? -3.771 4.252 17.262 1.00 95.12 109 LYS A O 1
ATOM 845 N N . THR A 1 110 ? -2.174 5.236 18.468 1.00 95.12 110 THR A N 1
ATOM 846 C CA . THR A 1 110 ? -1.059 4.411 17.957 1.00 95.12 110 THR A CA 1
ATOM 847 C C . THR A 1 110 ? -1.121 2.936 18.362 1.00 95.12 110 THR A C 1
ATOM 849 O O . THR A 1 110 ? -0.360 2.129 17.818 1.00 95.12 110 THR A O 1
ATOM 852 N N . GLN A 1 111 ? -2.011 2.586 19.296 1.00 96.94 111 GLN A N 1
ATOM 853 C CA . GLN A 1 111 ? -2.285 1.212 19.722 1.00 96.94 111 GLN A CA 1
ATOM 854 C C . GLN A 1 111 ? -3.298 0.497 18.829 1.00 96.94 111 GLN A C 1
ATOM 856 O O . GLN A 1 111 ? -3.458 -0.712 18.964 1.00 96.94 111 GLN A O 1
ATOM 861 N N . LEU A 1 112 ? -3.932 1.202 17.890 1.00 97.00 112 LEU A N 1
ATOM 862 C CA . LEU A 1 112 ? -4.860 0.619 16.931 1.00 97.00 112 LEU A CA 1
ATOM 863 C C . LEU A 1 112 ? -4.213 0.467 15.554 1.00 97.00 112 LEU A C 1
ATOM 865 O O . LEU A 1 112 ? -3.421 1.2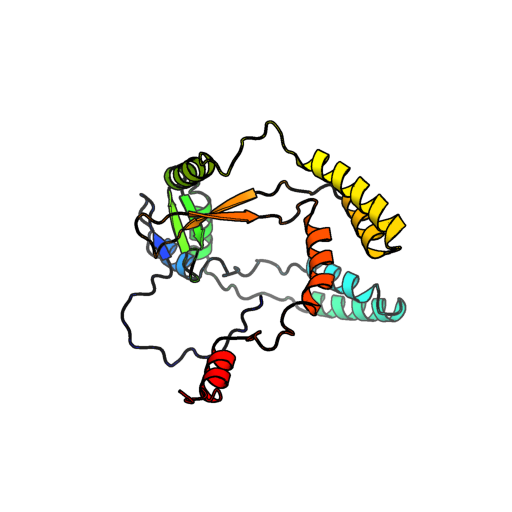95 15.102 1.00 97.00 112 LEU A O 1
ATOM 869 N N . VAL A 1 113 ? -4.604 -0.594 14.859 1.00 96.81 113 VAL A N 1
ATOM 870 C CA . VAL A 1 113 ? -4.365 -0.795 13.433 1.00 96.81 113 VAL A CA 1
ATOM 871 C C . VAL A 1 113 ? -5.704 -0.669 12.727 1.00 96.81 113 VAL A C 1
ATOM 873 O O . VAL A 1 113 ? -6.593 -1.498 12.908 1.00 96.81 113 VAL A O 1
ATOM 876 N N . ILE A 1 114 ? -5.835 0.372 11.908 1.00 96.44 114 ILE A N 1
ATOM 877 C CA . ILE A 1 114 ? -6.990 0.594 11.039 1.00 96.44 114 ILE A CA 1
ATOM 878 C C . ILE A 1 114 ? -6.573 0.180 9.630 1.00 96.44 114 ILE A C 1
ATOM 880 O O . ILE A 1 114 ? -5.711 0.811 9.019 1.00 96.44 114 ILE A O 1
ATOM 884 N N . THR A 1 115 ? -7.153 -0.901 9.118 1.00 95.81 115 THR A N 1
ATOM 885 C CA . THR A 1 115 ? -6.781 -1.486 7.823 1.00 95.81 115 THR A CA 1
ATOM 886 C C . THR A 1 115 ? -8.012 -1.933 7.044 1.00 95.81 115 THR A C 1
ATOM 888 O O . THR A 1 115 ? -9.124 -1.955 7.566 1.00 95.81 115 THR A O 1
ATOM 891 N N . LYS A 1 116 ? -7.839 -2.274 5.767 1.00 95.56 116 LYS A N 1
ATOM 892 C CA . LYS A 1 116 ? -8.914 -2.875 4.972 1.00 95.56 116 LYS A CA 1
ATOM 893 C C . LYS A 1 116 ? -9.015 -4.365 5.273 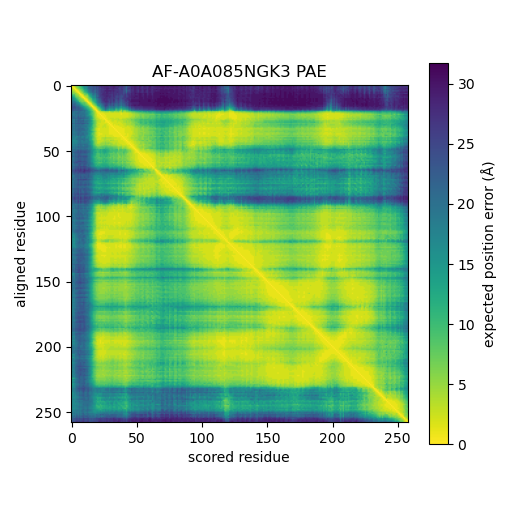1.00 95.56 116 LYS A C 1
ATOM 895 O O . LYS A 1 116 ? -8.002 -5.035 5.473 1.00 95.56 116 LYS A O 1
ATOM 900 N N . ALA A 1 117 ? -10.226 -4.898 5.221 1.00 96.25 117 ALA A N 1
ATOM 901 C CA . ALA A 1 117 ? -10.426 -6.331 5.136 1.00 96.25 117 ALA A CA 1
ATOM 902 C C . ALA A 1 117 ? -9.798 -6.882 3.849 1.00 96.25 117 ALA A C 1
ATOM 904 O O . ALA A 1 117 ? -9.618 -6.190 2.846 1.00 96.25 117 ALA A O 1
ATOM 905 N N . ASP A 1 118 ? -9.499 -8.172 3.871 1.00 95.06 118 ASP A N 1
ATOM 906 C CA . ASP A 1 118 ? -9.054 -8.885 2.685 1.00 95.06 118 ASP A CA 1
ATOM 907 C C . ASP A 1 118 ? -10.118 -8.925 1.570 1.00 95.06 118 ASP A C 1
ATOM 909 O O . ASP A 1 118 ? -9.806 -8.785 0.388 1.00 95.06 118 ASP A O 1
ATOM 913 N N . LYS A 1 119 ? -11.380 -9.146 1.951 1.00 90.38 119 LYS A N 1
ATOM 914 C CA . LYS A 1 119 ? -12.510 -9.186 1.022 1.00 90.38 119 LYS A CA 1
ATOM 915 C C . LYS A 1 119 ? -13.491 -8.079 1.352 1.00 90.38 119 LYS A C 1
ATOM 917 O O . LYS A 1 119 ? -13.819 -7.861 2.514 1.00 90.38 119 LYS A O 1
ATOM 922 N N . GLY A 1 120 ? -14.003 -7.455 0.296 1.00 87.50 120 GLY A N 1
ATOM 923 C CA . GLY A 1 120 ? -14.914 -6.325 0.403 1.00 87.50 120 GLY A CA 1
ATOM 924 C C . GLY A 1 120 ? -14.197 -5.019 0.746 1.00 87.50 120 GLY A C 1
ATOM 925 O O . GLY A 1 120 ? -13.019 -4.991 1.090 1.00 87.50 120 GLY A O 1
ATOM 926 N N . ASN A 1 121 ? -14.928 -3.914 0.631 1.00 88.19 121 ASN A N 1
ATOM 927 C CA . ASN A 1 121 ? -14.457 -2.584 1.014 1.00 88.19 121 ASN A CA 1
ATOM 928 C C . ASN A 1 121 ? -14.834 -2.293 2.477 1.00 88.19 121 ASN A C 1
ATOM 930 O O . ASN A 1 121 ? -15.556 -1.339 2.753 1.00 88.19 121 ASN A O 1
ATOM 934 N N . VAL A 1 122 ? -14.413 -3.175 3.386 1.00 94.44 122 VAL A N 1
ATOM 935 C CA . VAL A 1 122 ? -14.708 -3.094 4.825 1.00 94.44 122 VAL A CA 1
ATOM 936 C C . VAL A 1 122 ? -13.477 -2.583 5.563 1.00 94.44 122 VAL A C 1
ATOM 938 O O . VAL A 1 122 ? -12.361 -3.037 5.303 1.00 94.44 122 VAL A O 1
ATOM 941 N N . VAL A 1 123 ? -13.679 -1.647 6.485 1.00 96.69 123 VAL A N 1
ATOM 942 C CA . VAL A 1 123 ? -12.647 -1.157 7.400 1.00 96.69 123 VAL A CA 1
ATOM 943 C C . VAL A 1 123 ? -12.619 -2.045 8.634 1.00 96.69 123 VAL A C 1
ATOM 945 O O . VAL A 1 123 ? -13.656 -2.321 9.228 1.00 96.69 123 VAL A O 1
ATOM 948 N N . VAL A 1 124 ? -11.434 -2.496 9.023 1.00 96.81 124 VAL A N 1
ATOM 949 C CA . VAL A 1 124 ? -11.214 -3.341 10.194 1.00 96.81 124 VAL A CA 1
ATOM 950 C C . VAL A 1 124 ? -10.316 -2.598 11.170 1.00 96.81 124 VAL A C 1
ATOM 952 O O . VAL A 1 124 ? -9.271 -2.077 10.775 1.00 96.81 124 VAL A O 1
ATOM 955 N N . VAL A 1 125 ? -10.726 -2.561 12.434 1.00 97.31 125 VAL A N 1
ATOM 956 C CA . VAL A 1 125 ? -9.949 -1.978 13.534 1.00 97.31 125 VAL A CA 1
ATOM 957 C C . VAL A 1 125 ? -9.480 -3.103 14.447 1.00 97.31 125 VAL A C 1
ATOM 959 O O . VAL A 1 125 ? -10.280 -3.946 14.841 1.00 97.31 125 VAL A O 1
ATOM 962 N N . LEU A 1 126 ? -8.182 -3.144 14.741 1.00 97.31 126 LEU A N 1
ATOM 963 C CA . LEU A 1 126 ? -7.524 -4.186 15.534 1.00 97.31 126 LEU A CA 1
ATOM 964 C C . LEU A 1 126 ? -6.602 -3.560 16.572 1.00 97.31 126 LEU A C 1
ATOM 966 O O . LEU A 1 126 ? -5.998 -2.521 16.309 1.00 97.31 126 LEU A O 1
ATOM 970 N N . ASP A 1 127 ? -6.397 -4.242 17.697 1.00 97.94 127 ASP A N 1
ATOM 971 C CA . ASP A 1 127 ? -5.287 -3.903 18.584 1.00 97.94 127 ASP A CA 1
ATOM 972 C C . ASP A 1 127 ? -3.957 -4.188 17.876 1.00 97.94 127 ASP A C 1
ATOM 974 O O . ASP A 1 127 ? -3.721 -5.277 17.337 1.00 97.94 127 ASP A O 1
ATOM 978 N N . LYS A 1 128 ? -3.038 -3.225 17.917 1.00 97.50 128 LYS A N 1
ATOM 979 C CA . LYS A 1 128 ? -1.715 -3.329 17.297 1.00 97.50 128 LYS A CA 1
ATOM 980 C C . LYS A 1 128 ? -0.927 -4.512 17.838 1.00 97.50 128 LYS A C 1
ATOM 982 O O . LYS A 1 128 ? -0.266 -5.198 17.064 1.00 97.50 128 LYS A O 1
ATOM 987 N N . LYS A 1 129 ? -1.032 -4.788 19.141 1.00 97.81 129 LYS A N 1
ATOM 988 C CA . LYS A 1 129 ? -0.378 -5.941 19.775 1.00 97.81 129 LYS A CA 1
ATOM 989 C C . LYS A 1 129 ? -0.858 -7.263 19.167 1.00 97.81 129 LYS A C 1
ATOM 991 O O . LYS A 1 129 ? -0.029 -8.074 18.770 1.00 97.81 129 LYS A O 1
ATOM 996 N N . MET A 1 130 ? -2.174 -7.442 19.033 1.00 96.75 130 MET A N 1
ATOM 997 C CA . MET A 1 130 ? -2.775 -8.636 18.425 1.00 96.75 130 MET A CA 1
ATOM 998 C C . MET A 1 130 ? -2.371 -8.775 16.953 1.00 96.75 130 MET A C 1
ATOM 1000 O O . MET A 1 130 ? -2.022 -9.862 16.496 1.00 96.75 130 MET A O 1
ATOM 1004 N N . TYR A 1 131 ? -2.393 -7.670 16.205 1.00 97.56 131 TYR A N 1
ATOM 1005 C CA . TYR A 1 131 ? -1.990 -7.663 14.802 1.00 97.56 131 TYR A CA 1
ATOM 1006 C C . TYR A 1 131 ? -0.521 -8.072 14.626 1.00 97.56 131 TYR A C 1
ATOM 1008 O O . TYR A 1 131 ? -0.225 -8.946 13.814 1.00 97.56 131 TYR A O 1
ATOM 1016 N N . VAL A 1 132 ? 0.391 -7.478 15.406 1.00 96.88 132 VAL A N 1
ATOM 1017 C CA . VAL A 1 132 ? 1.822 -7.815 15.371 1.00 96.88 132 VAL A CA 1
ATOM 1018 C C . VAL A 1 132 ? 2.037 -9.275 15.753 1.00 96.88 132 VAL A C 1
ATOM 1020 O O . VAL A 1 132 ? 2.745 -9.970 15.036 1.00 96.88 132 VAL A O 1
ATOM 1023 N N . GLN A 1 133 ? 1.369 -9.766 16.800 1.00 96.81 133 GLN A N 1
ATOM 1024 C CA . GLN A 1 133 ? 1.447 -11.171 17.200 1.00 96.81 133 GLN A CA 1
ATOM 1025 C C . GLN A 1 133 ? 1.054 -12.114 16.052 1.00 96.81 133 GLN A C 1
ATOM 1027 O O . GLN A 1 133 ? 1.826 -13.006 15.710 1.00 96.81 133 GLN A O 1
ATOM 1032 N N . LYS A 1 134 ? -0.091 -11.877 15.396 1.00 96.00 134 LYS A N 1
ATOM 1033 C CA . LYS A 1 134 ? -0.545 -12.682 14.247 1.00 96.00 134 LYS A CA 1
ATOM 1034 C C . LYS A 1 134 ? 0.447 -12.654 13.077 1.00 96.00 134 LYS A C 1
ATOM 1036 O O . LYS A 1 134 ? 0.600 -13.654 12.380 1.00 96.00 134 LYS A O 1
ATOM 1041 N N . ILE A 1 135 ? 1.107 -11.518 12.831 1.00 96.25 135 ILE A N 1
ATOM 1042 C CA . ILE A 1 135 ? 2.164 -11.420 11.813 1.00 96.25 135 ILE A CA 1
ATOM 1043 C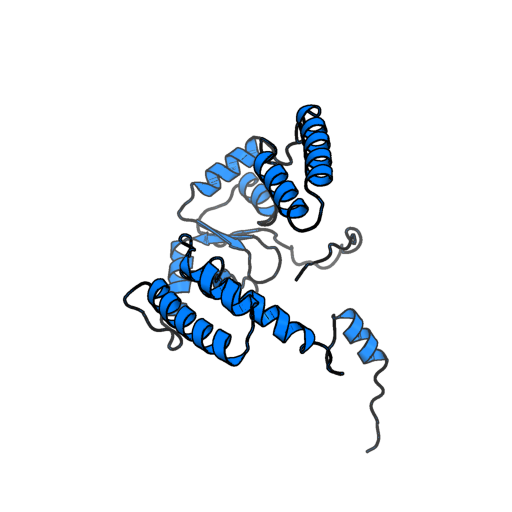 C . ILE A 1 135 ? 3.400 -12.218 12.233 1.00 96.25 135 ILE A C 1
ATOM 1045 O O . ILE A 1 135 ? 3.938 -12.960 11.419 1.00 96.25 135 ILE A O 1
ATOM 1049 N N . THR A 1 136 ? 3.840 -12.110 13.485 1.00 95.62 136 THR A N 1
ATOM 1050 C CA . THR A 1 136 ? 4.994 -12.863 13.994 1.00 95.62 136 THR A CA 1
ATOM 1051 C C . THR A 1 136 ? 4.752 -14.370 13.940 1.00 95.62 136 THR A C 1
ATOM 1053 O O . THR A 1 136 ? 5.612 -15.102 13.465 1.00 95.62 136 THR A O 1
ATOM 1056 N N . GLU A 1 137 ? 3.569 -14.841 14.341 1.00 94.81 137 GLU A N 1
ATOM 1057 C CA . GLU A 1 137 ? 3.171 -16.251 14.223 1.00 94.81 137 GLU A CA 1
ATOM 1058 C C . GLU A 1 137 ? 3.223 -16.739 12.768 1.00 94.81 137 GLU A C 1
ATOM 1060 O O . GLU A 1 137 ? 3.722 -17.829 12.497 1.00 94.81 137 GLU A O 1
ATOM 1065 N N . LEU A 1 138 ? 2.775 -15.908 11.821 1.00 93.69 138 LEU A N 1
ATOM 1066 C CA . LEU A 1 138 ? 2.855 -16.199 10.390 1.00 93.69 138 LEU A CA 1
ATOM 1067 C C . LEU A 1 138 ? 4.309 -16.297 9.902 1.00 93.69 138 LEU A C 1
ATOM 1069 O O . LEU A 1 138 ? 4.634 -17.198 9.128 1.00 93.69 138 LEU A O 1
ATOM 1073 N N . LEU A 1 139 ? 5.175 -15.384 10.348 1.00 94.00 139 LEU A N 1
ATOM 1074 C CA . LEU A 1 139 ? 6.588 -15.332 9.963 1.00 94.00 139 LEU A CA 1
ATOM 1075 C C . LEU A 1 139 ? 7.439 -16.426 10.623 1.00 94.00 139 LEU A C 1
ATOM 1077 O O . LEU A 1 139 ? 8.482 -16.774 10.085 1.00 94.00 139 LEU A O 1
ATOM 1081 N N . ASN A 1 140 ? 6.993 -17.006 11.737 1.00 94.19 140 ASN A N 1
ATOM 1082 C CA . ASN A 1 140 ? 7.666 -18.134 12.388 1.00 94.19 140 ASN A CA 1
ATOM 1083 C C . ASN A 1 140 ? 7.433 -19.481 11.673 1.00 94.19 140 ASN A C 1
ATOM 1085 O O . ASN A 1 140 ? 7.952 -20.509 12.106 1.00 94.19 140 ASN A O 1
ATOM 1089 N N . GLY A 1 141 ? 6.635 -19.508 10.601 1.00 90.25 141 GLY A N 1
ATOM 1090 C CA . GLY A 1 141 ? 6.431 -20.706 9.790 1.00 90.25 141 GLY A CA 1
ATOM 1091 C C . GLY A 1 141 ? 7.654 -21.076 8.938 1.00 90.25 141 GLY A C 1
ATOM 1092 O O . GLY A 1 141 ? 8.486 -20.236 8.612 1.00 90.25 141 GLY A O 1
ATOM 1093 N N . ALA A 1 142 ? 7.710 -22.329 8.477 1.00 89.25 142 ALA A N 1
ATOM 1094 C CA . ALA A 1 142 ? 8.823 -22.866 7.678 1.00 89.25 142 ALA A CA 1
ATOM 1095 C C . ALA A 1 142 ? 9.054 -22.171 6.316 1.00 89.25 142 ALA A C 1
ATOM 1097 O O . ALA A 1 142 ? 10.067 -22.408 5.665 1.00 89.25 142 ALA A O 1
ATOM 1098 N N . ALA A 1 143 ? 8.113 -21.338 5.861 1.00 91.69 143 ALA A N 1
ATOM 1099 C CA . ALA A 1 143 ? 8.196 -20.627 4.586 1.00 91.69 143 ALA A CA 1
ATOM 1100 C C . ALA A 1 143 ? 9.073 -19.363 4.636 1.00 91.69 143 ALA A C 1
ATOM 1102 O O . ALA A 1 143 ? 9.344 -18.777 3.587 1.00 91.69 143 ALA A O 1
ATOM 1103 N N . TYR A 1 144 ? 9.478 -18.917 5.827 1.00 93.06 144 TYR A N 1
ATOM 1104 C CA . TYR A 1 144 ? 10.219 -17.676 6.016 1.00 93.06 144 TYR A CA 1
ATOM 1105 C C . TYR A 1 144 ? 11.546 -17.938 6.722 1.00 93.06 144 TYR A C 1
ATOM 1107 O O . TYR A 1 144 ? 11.691 -18.856 7.526 1.00 93.06 144 TYR A O 1
ATOM 1115 N N . THR A 1 145 ? 12.539 -17.111 6.416 1.00 93.44 145 THR A N 1
ATOM 1116 C CA . THR A 1 145 ? 13.850 -17.155 7.062 1.00 93.44 145 THR A CA 1
ATOM 1117 C C . THR A 1 145 ? 14.259 -15.735 7.405 1.00 93.44 145 THR A C 1
ATOM 1119 O O . THR A 1 145 ? 14.116 -14.829 6.582 1.00 93.44 145 THR A O 1
ATOM 1122 N N . ALA A 1 146 ? 14.736 -15.539 8.632 1.00 92.75 146 ALA A N 1
ATOM 1123 C CA . ALA A 1 146 ? 15.242 -14.248 9.065 1.00 92.75 146 ALA A CA 1
ATOM 1124 C C . ALA A 1 146 ? 16.504 -13.884 8.270 1.00 92.75 146 ALA A C 1
ATOM 1126 O O . ALA A 1 146 ? 17.389 -14.716 8.068 1.00 92.75 146 ALA A O 1
ATOM 1127 N N . ILE A 1 147 ? 16.578 -12.630 7.841 1.00 91.81 147 ILE A N 1
ATOM 1128 C CA . ILE A 1 147 ? 17.760 -12.041 7.212 1.00 91.81 147 ILE A CA 1
ATOM 1129 C C . ILE A 1 147 ? 18.434 -11.101 8.211 1.00 91.81 147 ILE A C 1
ATOM 1131 O O . ILE A 1 147 ? 17.755 -10.522 9.058 1.00 91.81 147 ILE A O 1
ATOM 1135 N N . GLN A 1 148 ? 19.761 -10.981 8.136 1.00 92.25 148 GLN A N 1
ATOM 1136 C CA . GLN A 1 148 ? 20.534 -10.178 9.091 1.00 92.25 148 GLN A CA 1
ATOM 1137 C C . GLN A 1 148 ? 20.364 -8.675 8.858 1.00 92.25 148 GLN A C 1
ATOM 1139 O O . GLN A 1 148 ? 20.174 -7.932 9.816 1.00 92.25 148 GLN A O 1
ATOM 1144 N N . ASP A 1 149 ? 20.366 -8.254 7.593 1.00 92.62 149 ASP A N 1
ATOM 1145 C CA . ASP A 1 149 ? 20.376 -6.846 7.201 1.00 92.62 149 ASP A CA 1
ATOM 1146 C C . ASP A 1 149 ? 19.414 -6.576 6.039 1.00 92.62 149 ASP A C 1
ATOM 1148 O O . ASP A 1 149 ? 18.948 -7.495 5.356 1.00 92.62 149 ASP A O 1
ATOM 1152 N N . ASP A 1 150 ? 19.140 -5.293 5.791 1.00 91.94 150 ASP A N 1
ATOM 1153 C CA . ASP A 1 150 ? 18.363 -4.851 4.635 1.00 91.94 150 ASP A CA 1
ATOM 1154 C C . ASP A 1 150 ? 19.075 -5.254 3.322 1.00 91.94 150 ASP A C 1
ATOM 1156 O O . ASP A 1 150 ? 20.179 -4.777 3.033 1.00 91.94 150 ASP A O 1
ATOM 1160 N N . PRO A 1 151 ? 18.460 -6.106 2.479 1.00 92.75 151 PRO A N 1
ATOM 1161 C CA . PRO A 1 151 ? 19.099 -6.624 1.277 1.00 92.75 151 PRO A CA 1
ATOM 1162 C C . PRO A 1 151 ? 19.054 -5.633 0.105 1.00 92.75 151 PRO A C 1
ATOM 1164 O O . PRO A 1 151 ? 19.553 -5.955 -0.973 1.00 92.75 151 PRO A O 1
ATOM 1167 N N . THR A 1 152 ? 18.452 -4.450 0.267 1.00 93.50 152 THR A N 1
ATOM 1168 C CA . THR A 1 152 ? 18.127 -3.517 -0.824 1.00 93.50 152 THR A CA 1
ATOM 1169 C C . THR A 1 152 ? 19.331 -3.175 -1.700 1.00 93.50 152 THR A C 1
ATOM 1171 O O . THR A 1 152 ? 19.232 -3.263 -2.925 1.00 93.50 152 THR A O 1
ATOM 1174 N N . GLU A 1 153 ? 20.482 -2.837 -1.112 1.00 92.81 153 GLU A N 1
ATOM 1175 C CA . GLU A 1 153 ? 21.684 -2.486 -1.885 1.00 92.81 153 GLU A CA 1
ATOM 1176 C C . GLU A 1 153 ? 22.304 -3.689 -2.595 1.00 92.81 153 GLU A C 1
ATOM 1178 O O . GLU A 1 153 ? 22.778 -3.570 -3.728 1.00 92.81 153 GLU A O 1
ATOM 1183 N N . ASN A 1 154 ? 22.263 -4.863 -1.965 1.00 93.56 154 ASN A N 1
ATOM 1184 C CA . ASN A 1 154 ? 22.747 -6.095 -2.579 1.00 93.56 154 ASN A CA 1
ATOM 1185 C C . ASN A 1 154 ? 21.875 -6.458 -3.782 1.00 93.56 154 ASN A C 1
ATOM 1187 O O . ASN A 1 154 ? 22.393 -6.652 -4.881 1.00 93.56 154 ASN A O 1
ATOM 1191 N N . VAL A 1 155 ? 20.549 -6.419 -3.616 1.00 94.62 155 VAL A N 1
ATOM 1192 C CA . VAL A 1 155 ? 19.593 -6.617 -4.712 1.00 94.62 155 VAL A CA 1
ATOM 1193 C C . VAL A 1 155 ? 19.806 -5.567 -5.804 1.00 94.62 155 VAL A C 1
ATOM 1195 O O . VAL A 1 155 ? 19.796 -5.922 -6.979 1.00 94.62 155 VAL A O 1
ATOM 1198 N N . ARG A 1 156 ? 20.059 -4.295 -5.458 1.00 94.88 156 ARG A N 1
ATOM 1199 C CA . ARG A 1 156 ? 20.356 -3.236 -6.439 1.00 94.88 156 ARG A CA 1
ATOM 1200 C C . ARG A 1 156 ? 21.576 -3.581 -7.288 1.00 94.88 156 ARG A C 1
ATOM 1202 O O . ARG A 1 156 ? 21.510 -3.474 -8.511 1.00 94.88 156 ARG A O 1
ATOM 1209 N N . LYS A 1 157 ? 22.687 -3.966 -6.653 1.00 94.88 157 LYS A N 1
ATOM 1210 C CA . LYS A 1 157 ? 23.938 -4.318 -7.342 1.00 94.88 157 LYS A CA 1
ATOM 1211 C C . LYS A 1 157 ? 23.729 -5.513 -8.268 1.00 94.88 157 LYS A C 1
ATOM 1213 O O . LYS A 1 157 ? 23.999 -5.397 -9.459 1.00 94.88 157 LYS A O 1
ATOM 1218 N N . THR A 1 158 ? 23.163 -6.602 -7.749 1.00 96.06 158 THR A N 1
ATOM 1219 C CA . THR A 1 158 ? 22.874 -7.812 -8.531 1.00 96.06 158 THR A CA 1
ATOM 1220 C C . THR A 1 158 ? 21.956 -7.513 -9.712 1.00 96.06 158 THR A C 1
ATOM 1222 O O . THR A 1 158 ? 22.234 -7.924 -10.836 1.00 96.06 158 THR A O 1
ATOM 1225 N N . LEU A 1 159 ? 20.886 -6.748 -9.485 1.00 95.62 159 LEU A N 1
ATOM 1226 C CA . LEU A 1 159 ? 19.940 -6.374 -10.529 1.00 95.62 159 LEU A CA 1
ATOM 1227 C C . LEU A 1 159 ? 20.604 -5.546 -11.631 1.00 95.62 159 LEU A C 1
ATOM 1229 O O . LEU A 1 159 ? 20.343 -5.778 -12.806 1.00 95.62 159 LEU A O 1
ATOM 1233 N N . ARG A 1 160 ? 21.481 -4.602 -11.278 1.00 95.12 160 ARG A N 1
ATOM 1234 C CA . ARG A 1 160 ? 22.213 -3.801 -12.268 1.00 95.12 160 ARG A CA 1
ATOM 1235 C C . ARG A 1 160 ? 23.122 -4.659 -13.141 1.00 95.12 160 ARG A C 1
ATOM 1237 O O . ARG A 1 160 ? 23.096 -4.473 -14.352 1.00 95.12 160 ARG A O 1
ATOM 1244 N N . SER A 1 161 ? 23.862 -5.593 -12.545 1.00 95.31 161 SER A N 1
ATOM 1245 C CA . SER A 1 161 ? 24.717 -6.521 -13.294 1.00 95.31 161 SER A CA 1
ATOM 1246 C C . SER A 1 161 ? 23.906 -7.401 -14.246 1.00 95.31 161 SER A C 1
ATOM 1248 O O . SER A 1 161 ? 24.291 -7.579 -15.397 1.00 95.31 161 SER A O 1
ATOM 1250 N N . LEU A 1 162 ? 22.744 -7.897 -13.805 1.00 95.88 162 LEU A N 1
ATOM 1251 C CA . LEU A 1 162 ? 21.840 -8.656 -14.674 1.00 95.88 162 LEU A CA 1
ATOM 1252 C C . LEU A 1 162 ? 21.313 -7.804 -15.834 1.00 95.88 162 LEU A C 1
ATOM 1254 O O . LEU A 1 162 ? 21.288 -8.265 -16.970 1.00 95.88 162 LEU A O 1
ATOM 1258 N N . LEU A 1 163 ? 20.902 -6.563 -15.567 1.00 95.19 163 LEU A N 1
ATOM 1259 C CA . LEU A 1 163 ? 20.395 -5.667 -16.608 1.00 95.19 163 LEU A CA 1
ATOM 1260 C C . LEU A 1 163 ? 21.471 -5.297 -17.629 1.00 95.19 163 LEU A C 1
ATOM 1262 O O . LEU A 1 163 ? 21.150 -5.184 -18.800 1.00 95.19 163 LEU A O 1
ATOM 1266 N N . GLU A 1 164 ? 22.722 -5.128 -17.208 1.00 94.06 164 GLU A N 1
ATOM 1267 C CA . GLU A 1 164 ? 23.846 -4.880 -18.118 1.00 94.06 164 GLU A CA 1
ATOM 1268 C C . GLU A 1 164 ? 24.089 -6.068 -19.056 1.00 94.06 164 GLU A C 1
ATOM 1270 O O . GLU A 1 164 ? 24.223 -5.883 -20.264 1.00 94.06 164 GLU A O 1
ATOM 1275 N N . TYR A 1 165 ? 24.046 -7.291 -18.521 1.00 94.50 165 TYR A N 1
ATOM 1276 C CA . TYR A 1 165 ? 24.118 -8.507 -19.329 1.00 94.50 165 TYR A CA 1
ATOM 1277 C C . TYR A 1 165 ? 22.965 -8.591 -20.345 1.00 94.50 165 TYR A C 1
ATOM 1279 O O . TYR A 1 165 ? 23.198 -8.761 -21.539 1.00 94.50 165 TYR A O 1
ATOM 1287 N N . PHE A 1 166 ? 21.716 -8.404 -19.906 1.00 93.00 166 PHE A N 1
ATOM 1288 C CA . PHE A 1 166 ? 20.562 -8.460 -20.811 1.00 93.00 166 PHE A CA 1
ATOM 1289 C C . PHE A 1 166 ? 20.503 -7.295 -21.807 1.00 93.00 166 PHE A C 1
ATOM 1291 O O . PHE A 1 166 ? 19.983 -7.469 -22.904 1.00 93.00 166 PHE A O 1
ATOM 1298 N N . GLU A 1 167 ? 21.024 -6.118 -21.456 1.00 91.00 167 GLU A N 1
ATOM 1299 C CA . GLU A 1 167 ? 21.163 -4.986 -22.379 1.00 91.00 167 GLU A CA 1
ATOM 1300 C C . GLU A 1 167 ? 22.080 -5.356 -23.553 1.00 91.00 167 GLU A C 1
ATOM 1302 O O . GLU A 1 167 ? 21.747 -5.055 -24.702 1.00 91.00 167 GLU A O 1
ATOM 1307 N N . HIS A 1 168 ? 23.190 -6.050 -23.273 1.00 90.38 168 HIS A N 1
ATOM 1308 C CA . HIS A 1 168 ? 24.113 -6.537 -24.296 1.00 90.38 168 HIS A CA 1
ATOM 1309 C C . HIS A 1 168 ? 23.469 -7.597 -25.201 1.00 90.38 168 HIS A C 1
ATOM 1311 O O . HIS A 1 168 ? 23.580 -7.494 -26.418 1.00 90.38 168 HIS A O 1
ATOM 1317 N N . GLU A 1 169 ? 22.762 -8.572 -24.623 1.00 92.69 169 GLU A N 1
ATOM 1318 C CA . GLU A 1 169 ? 22.155 -9.682 -25.375 1.00 92.69 169 GLU A CA 1
ATOM 1319 C C . GLU A 1 169 ? 20.912 -9.270 -26.181 1.00 92.69 169 GLU A C 1
ATOM 1321 O O . GLU A 1 169 ? 20.730 -9.692 -27.320 1.00 92.69 169 GLU A O 1
ATOM 1326 N N . ALA A 1 170 ? 20.021 -8.466 -25.594 1.00 88.62 170 ALA A N 1
ATOM 1327 C CA . ALA A 1 170 ? 18.728 -8.134 -26.198 1.00 88.62 170 ALA A CA 1
ATOM 1328 C C . ALA A 1 170 ? 18.755 -6.847 -27.038 1.00 88.62 170 ALA A C 1
ATOM 1330 O O . ALA A 1 170 ? 17.791 -6.566 -27.751 1.00 88.62 170 ALA A O 1
ATOM 1331 N N . HIS A 1 171 ? 19.813 -6.034 -26.916 1.00 88.75 171 HIS A N 1
ATOM 1332 C CA . HIS A 1 171 ? 19.920 -4.694 -27.512 1.00 88.75 171 HIS A CA 1
ATOM 1333 C C . HIS A 1 171 ? 18.716 -3.781 -27.208 1.00 88.75 171 HIS A C 1
ATOM 1335 O O . HIS A 1 171 ? 18.344 -2.897 -27.987 1.00 88.75 171 HIS A O 1
ATOM 1341 N N . ASP A 1 172 ? 18.097 -3.989 -26.049 1.00 89.06 172 ASP A N 1
ATOM 1342 C CA . ASP A 1 172 ? 16.876 -3.311 -25.646 1.00 89.06 172 ASP A CA 1
ATOM 1343 C C . ASP A 1 172 ? 17.185 -2.009 -24.896 1.00 89.06 172 ASP A C 1
ATOM 1345 O O . ASP A 1 172 ? 17.667 -1.989 -23.759 1.00 89.06 172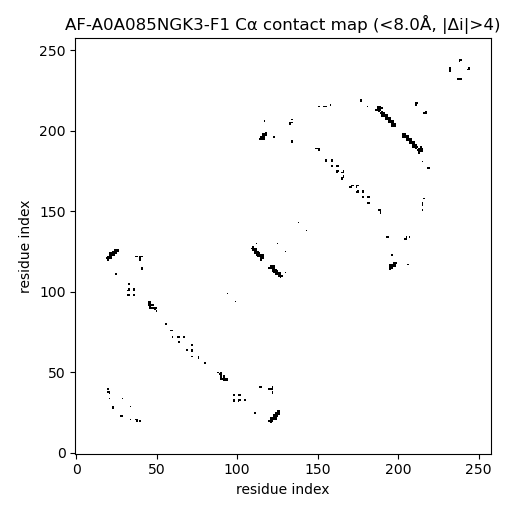 ASP A O 1
ATOM 1349 N N . LYS A 1 173 ? 16.852 -0.882 -25.532 1.00 91.06 173 LYS A N 1
ATOM 1350 C CA . LYS A 1 173 ? 17.073 0.456 -24.968 1.00 91.06 173 LYS A CA 1
ATOM 1351 C C . LYS A 1 173 ? 16.276 0.705 -23.687 1.00 91.06 173 LYS A C 1
ATOM 1353 O O . LYS A 1 173 ? 16.680 1.556 -22.894 1.00 91.06 173 LYS A O 1
ATOM 1358 N N . GLU A 1 174 ? 15.150 0.027 -23.470 1.00 93.06 174 GLU A N 1
ATOM 1359 C CA . GLU A 1 174 ? 14.366 0.213 -22.247 1.00 93.06 174 GLU A CA 1
ATOM 1360 C C . GLU A 1 174 ? 15.065 -0.418 -21.037 1.00 93.06 174 GLU A C 1
ATOM 1362 O O . GLU A 1 174 ? 15.085 0.188 -19.964 1.00 93.06 174 GLU A O 1
ATOM 1367 N N . ILE A 1 175 ? 15.746 -1.555 -21.223 1.00 94.06 175 ILE A N 1
ATOM 1368 C CA . ILE A 1 175 ? 16.595 -2.174 -20.190 1.00 94.06 175 ILE A CA 1
ATOM 1369 C C . ILE A 1 175 ? 17.682 -1.191 -19.737 1.00 94.06 175 ILE A C 1
ATOM 1371 O O . ILE A 1 175 ? 17.846 -0.972 -18.533 1.00 94.06 175 ILE A O 1
ATOM 1375 N N . SER A 1 176 ? 18.340 -0.516 -20.684 1.00 92.62 176 SER A N 1
ATOM 1376 C CA . SER A 1 176 ? 19.345 0.519 -20.400 1.00 92.62 176 SER A CA 1
ATOM 1377 C C . SER A 1 176 ? 18.783 1.665 -19.548 1.00 92.62 176 SER A C 1
ATOM 1379 O O . SER A 1 176 ? 19.359 2.058 -18.528 1.00 92.62 176 SER A O 1
ATOM 1381 N N . LYS A 1 177 ? 17.592 2.177 -19.898 1.00 93.88 177 LYS A N 1
ATOM 1382 C CA . LYS A 1 177 ? 16.919 3.231 -19.117 1.00 93.88 177 LYS A CA 1
ATOM 1383 C C . LYS A 1 177 ? 16.579 2.769 -17.703 1.00 93.88 177 LYS A C 1
ATOM 1385 O O . LYS A 1 177 ? 16.741 3.539 -16.756 1.00 93.88 177 LYS A O 1
ATOM 1390 N N . ILE A 1 178 ? 16.104 1.533 -17.548 1.00 94.94 178 ILE A N 1
ATOM 1391 C CA . ILE A 1 178 ? 15.778 0.953 -16.240 1.00 94.94 178 ILE A CA 1
ATOM 1392 C C . ILE A 1 178 ? 17.046 0.819 -15.392 1.00 94.94 178 ILE A C 1
ATOM 1394 O O . ILE A 1 178 ? 17.041 1.242 -14.236 1.00 94.94 178 ILE A O 1
ATOM 1398 N N . ARG A 1 179 ? 18.142 0.308 -15.968 1.00 94.25 179 ARG A N 1
ATOM 1399 C CA . ARG A 1 179 ? 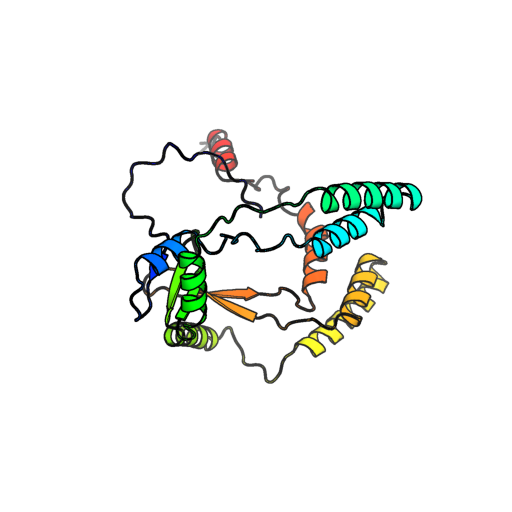19.448 0.187 -15.303 1.00 94.25 179 ARG A CA 1
ATOM 1400 C C . ARG A 1 179 ? 19.954 1.539 -14.803 1.00 94.25 179 ARG A C 1
ATOM 1402 O O . ARG A 1 179 ? 20.310 1.659 -13.630 1.00 94.25 179 ARG A O 1
ATOM 1409 N N . ASN A 1 180 ? 19.923 2.561 -15.659 1.00 92.62 180 ASN A N 1
ATOM 1410 C CA . ASN A 1 180 ? 20.335 3.921 -15.302 1.00 92.62 180 ASN A CA 1
ATOM 1411 C C . ASN A 1 180 ? 19.440 4.512 -14.208 1.00 92.62 180 ASN A C 1
ATOM 1413 O O . ASN A 1 180 ? 19.932 5.083 -13.240 1.00 92.62 180 ASN A O 1
ATOM 1417 N N . HIS A 1 181 ? 18.124 4.323 -14.301 1.00 92.12 181 HIS A N 1
ATOM 1418 C CA . HIS A 1 181 ? 17.201 4.777 -13.265 1.00 92.12 181 HIS A CA 1
ATOM 1419 C C . HIS A 1 181 ? 17.498 4.144 -11.897 1.00 92.12 181 HIS A C 1
ATOM 1421 O O . HIS A 1 181 ? 17.564 4.854 -10.897 1.00 92.12 181 HIS A O 1
ATOM 1427 N N . ILE A 1 182 ? 17.727 2.827 -11.858 1.00 92.00 182 ILE A N 1
ATOM 1428 C CA . ILE A 1 182 ? 18.068 2.088 -10.632 1.00 92.00 182 ILE A CA 1
ATOM 1429 C C . ILE A 1 182 ? 19.400 2.564 -10.032 1.00 92.00 182 ILE A C 1
ATOM 1431 O O . ILE A 1 182 ? 19.589 2.474 -8.821 1.00 92.00 182 ILE A O 1
ATOM 1435 N N . TYR A 1 183 ? 20.321 3.071 -10.853 1.00 89.31 183 TYR A N 1
ATOM 1436 C CA . TYR A 1 183 ? 21.584 3.619 -10.370 1.00 89.31 183 TYR A CA 1
ATOM 1437 C C . TYR A 1 183 ? 21.415 4.949 -9.627 1.00 89.31 183 TYR A C 1
ATOM 1439 O O . TYR A 1 183 ? 22.005 5.127 -8.566 1.00 89.31 183 TYR A O 1
ATOM 1447 N N . TYR A 1 184 ? 20.615 5.870 -10.170 1.00 89.12 184 TYR A N 1
ATOM 1448 C CA . TYR A 1 184 ? 20.485 7.226 -9.621 1.00 89.12 184 TYR A CA 1
ATOM 1449 C C . TYR A 1 184 ? 19.411 7.365 -8.537 1.00 89.12 184 TYR A C 1
ATOM 1451 O O . TYR A 1 184 ? 19.408 8.348 -7.797 1.00 89.12 184 TYR A O 1
ATOM 1459 N N . ILE A 1 185 ? 18.473 6.421 -8.446 1.00 89.12 185 ILE A N 1
ATOM 1460 C CA . ILE A 1 185 ? 17.361 6.516 -7.502 1.00 89.12 185 ILE A CA 1
ATOM 1461 C C . ILE A 1 185 ? 17.828 6.356 -6.046 1.00 89.12 185 ILE A C 1
ATOM 1463 O O . ILE A 1 185 ? 18.343 5.317 -5.642 1.00 89.12 185 ILE A O 1
ATOM 1467 N N . SER A 1 1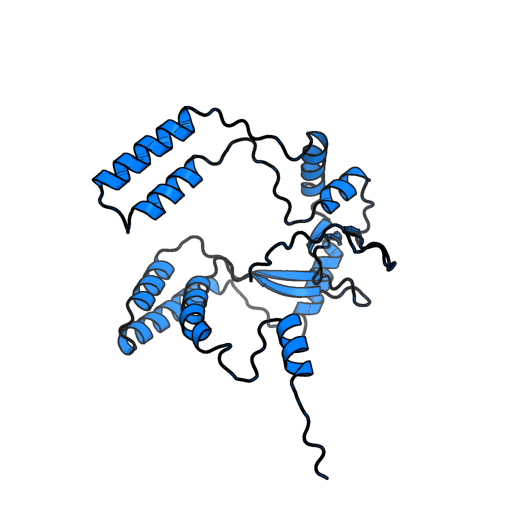86 ? 17.587 7.381 -5.228 1.00 86.31 186 SER A N 1
ATOM 1468 C CA . SER A 1 186 ? 17.947 7.396 -3.803 1.00 86.31 186 SER A CA 1
ATOM 1469 C C . SER A 1 186 ? 16.776 7.086 -2.866 1.00 86.31 186 SER A C 1
ATOM 1471 O O . SER A 1 186 ? 16.984 6.692 -1.725 1.00 86.31 186 SER A O 1
ATOM 1473 N N . ASN A 1 187 ? 15.532 7.208 -3.335 1.00 88.56 187 ASN A N 1
ATOM 1474 C CA . ASN A 1 187 ? 14.315 7.027 -2.533 1.00 88.56 187 ASN A CA 1
ATOM 1475 C C . A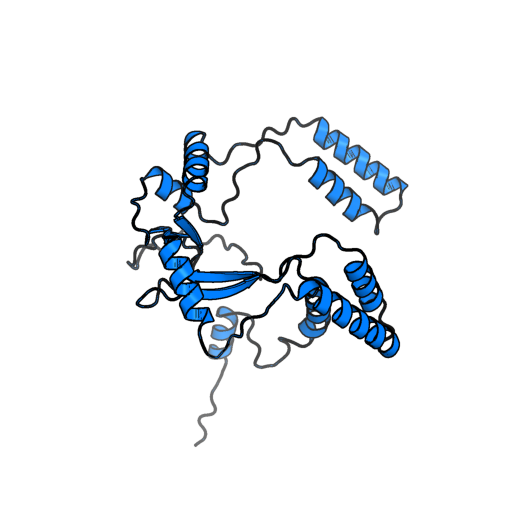SN A 1 187 ? 13.735 5.602 -2.612 1.00 88.56 187 ASN A C 1
ATOM 1477 O O . ASN A 1 187 ? 12.514 5.419 -2.586 1.00 88.56 187 ASN A O 1
ATOM 1481 N N . THR A 1 188 ? 14.606 4.600 -2.731 1.00 90.12 188 THR A N 1
ATOM 1482 C CA . THR A 1 188 ? 14.190 3.192 -2.768 1.00 90.12 188 THR A CA 1
ATOM 1483 C C . THR A 1 188 ? 13.783 2.715 -1.374 1.00 90.12 188 THR A C 1
ATOM 1485 O O . THR A 1 188 ? 14.421 3.084 -0.393 1.00 90.12 188 THR A O 1
ATOM 1488 N N . GLN A 1 189 ? 12.756 1.870 -1.286 1.00 90.62 189 GLN A N 1
ATOM 1489 C CA . GLN A 1 189 ? 12.342 1.216 -0.043 1.00 90.62 189 GLN A CA 1
ATOM 1490 C C . GLN A 1 189 ? 12.424 -0.308 -0.173 1.00 90.62 189 GLN A C 1
ATOM 1492 O O . GLN A 1 189 ? 12.081 -0.870 -1.219 1.00 90.62 189 GLN A O 1
ATOM 1497 N N . CYS A 1 190 ? 12.863 -0.973 0.897 1.00 92.50 190 CYS A N 1
ATOM 1498 C CA . CYS A 1 190 ? 12.775 -2.424 1.009 1.00 92.50 190 CYS A CA 1
ATOM 1499 C C . CYS A 1 190 ? 11.292 -2.846 1.001 1.00 92.50 190 CYS A C 1
ATOM 1501 O O . CYS A 1 190 ? 10.472 -2.160 1.618 1.00 92.50 190 CYS A O 1
ATOM 1503 N N . PRO A 1 191 ? 10.904 -3.923 0.290 1.00 94.25 191 PRO A N 1
ATOM 1504 C CA . PRO A 1 191 ? 9.520 -4.376 0.288 1.00 94.25 191 PRO A CA 1
ATOM 1505 C C . PRO A 1 191 ? 8.993 -4.691 1.694 1.00 94.25 191 PRO A C 1
ATOM 1507 O O . PRO A 1 191 ? 9.582 -5.483 2.425 1.00 94.25 191 PRO A O 1
ATOM 1510 N N . GLU A 1 192 ? 7.844 -4.119 2.049 1.00 93.38 192 GLU A N 1
ATOM 1511 C CA . GLU A 1 192 ? 7.253 -4.261 3.384 1.00 93.38 192 GLU A CA 1
ATOM 1512 C C . GLU A 1 192 ? 6.117 -5.286 3.385 1.00 93.38 192 GLU A C 1
ATOM 1514 O O . GLU A 1 192 ? 5.236 -5.257 2.521 1.00 93.38 192 GLU A O 1
ATOM 1519 N N . LEU A 1 193 ? 6.094 -6.172 4.381 1.00 94.38 193 LEU A N 1
ATOM 1520 C CA . LEU A 1 193 ? 4.997 -7.116 4.583 1.00 94.38 193 LEU A CA 1
ATOM 1521 C C . LEU A 1 193 ? 3.929 -6.525 5.508 1.00 94.38 193 LEU A C 1
ATOM 1523 O O . LEU A 1 193 ? 4.223 -6.010 6.584 1.00 94.38 193 LEU A O 1
ATOM 1527 N N . TYR A 1 194 ? 2.666 -6.668 5.118 1.00 95.56 194 TYR A N 1
ATOM 1528 C CA . TYR A 1 194 ? 1.509 -6.364 5.953 1.00 95.56 194 TYR A CA 1
ATOM 1529 C C . TYR A 1 194 ? 0.416 -7.424 5.780 1.00 95.56 194 TYR A C 1
ATOM 1531 O O . TYR A 1 194 ? 0.394 -8.179 4.811 1.00 95.56 194 TYR A O 1
ATOM 1539 N N . GLY A 1 195 ? -0.494 -7.506 6.746 1.00 96.44 195 GLY A N 1
ATOM 1540 C CA . GLY A 1 195 ? -1.578 -8.474 6.803 1.00 96.44 195 GLY A CA 1
ATOM 1541 C C . GLY A 1 195 ? -2.938 -7.844 6.532 1.00 96.44 195 GLY A C 1
ATOM 1542 O O . GLY A 1 195 ? -3.290 -6.829 7.129 1.00 96.44 195 GLY A O 1
ATOM 1543 N N . LEU A 1 196 ? -3.744 -8.477 5.681 1.00 97.38 196 LEU A N 1
ATOM 1544 C CA . LEU A 1 196 ? -5.155 -8.124 5.509 1.00 97.38 196 LEU A CA 1
ATOM 1545 C C . LEU A 1 196 ? -6.058 -9.096 6.287 1.00 97.38 196 LEU A C 1
ATOM 1547 O O . LEU A 1 196 ? -5.995 -10.300 6.019 1.00 97.38 196 LEU A O 1
ATOM 1551 N N . PRO A 1 197 ? -6.913 -8.624 7.212 1.00 97.50 197 PRO A N 1
ATOM 1552 C CA . PRO A 1 197 ? -7.789 -9.489 7.998 1.00 97.50 197 PRO A CA 1
ATOM 1553 C C . PRO A 1 197 ? -8.824 -10.219 7.137 1.00 97.50 197 PRO A C 1
ATOM 1555 O O . PRO A 1 197 ? -9.628 -9.602 6.430 1.00 97.50 197 PRO A O 1
ATOM 1558 N N . LYS A 1 198 ? -8.844 -11.553 7.218 1.00 96.56 198 LYS A N 1
ATOM 1559 C CA . LYS A 1 198 ? -9.865 -12.397 6.585 1.00 96.56 198 LYS A CA 1
ATOM 1560 C C . LYS A 1 198 ? -11.080 -12.528 7.506 1.00 96.56 198 LYS A C 1
ATOM 1562 O O . LYS A 1 198 ? -11.346 -13.601 8.028 1.00 96.56 198 LYS A O 1
ATOM 1567 N N . ILE A 1 199 ? -11.845 -11.449 7.668 1.00 95.31 199 ILE A N 1
ATOM 1568 C CA . ILE A 1 199 ? -13.016 -11.382 8.575 1.00 95.31 199 ILE A CA 1
ATOM 1569 C C . ILE A 1 199 ? -14.133 -12.403 8.284 1.00 95.31 199 ILE A C 1
ATOM 1571 O O . ILE A 1 199 ? -15.006 -12.614 9.108 1.00 95.31 199 ILE A O 1
ATOM 1575 N N . HIS A 1 200 ? -14.095 -13.058 7.122 1.00 92.50 200 HIS A N 1
ATOM 1576 C CA . HIS A 1 200 ? -15.022 -14.117 6.707 1.00 92.50 200 HIS A CA 1
ATOM 1577 C C . HIS A 1 200 ? -14.539 -15.531 7.091 1.00 92.50 200 HIS A C 1
ATOM 1579 O O . HIS A 1 200 ? -15.023 -16.526 6.548 1.00 92.50 200 HIS A O 1
ATOM 1585 N N . LYS A 1 201 ? -13.503 -15.636 7.927 1.00 94.81 201 LYS A N 1
ATOM 1586 C CA . LYS A 1 201 ? -12.923 -16.895 8.400 1.00 94.81 201 LYS A CA 1
ATOM 1587 C C . LYS A 1 201 ? -12.876 -16.889 9.935 1.00 94.81 201 LYS A C 1
ATOM 1589 O O . LYS A 1 201 ? -12.621 -15.823 10.499 1.00 94.81 201 LYS A O 1
ATOM 1594 N N . PRO A 1 202 ? -13.065 -18.052 10.592 1.00 93.69 202 PRO A N 1
ATOM 1595 C CA . PRO A 1 202 ? -12.862 -18.188 12.035 1.00 93.69 202 PRO A CA 1
ATOM 1596 C C . PRO A 1 202 ? -11.478 -17.687 12.447 1.00 93.69 202 PRO A C 1
ATOM 1598 O O . PRO A 1 202 ? -10.539 -17.783 11.655 1.00 93.69 202 PRO A O 1
ATOM 1601 N N . GLU A 1 203 ? -11.363 -17.127 13.651 1.00 93.31 203 GLU A N 1
ATOM 1602 C CA . GLU A 1 203 ? -10.135 -16.525 14.199 1.00 93.31 203 GLU A CA 1
ATOM 1603 C C . GLU A 1 203 ? -9.555 -15.335 13.417 1.00 93.31 203 GLU A C 1
ATOM 1605 O O . GLU A 1 203 ? -8.525 -14.785 13.806 1.00 93.31 203 GLU A O 1
ATOM 1610 N N . VAL A 1 204 ? -10.192 -14.903 12.321 1.00 95.38 204 VAL A N 1
ATOM 1611 C CA . VAL A 1 204 ? -9.768 -13.769 11.484 1.00 95.38 204 VAL A CA 1
ATOM 1612 C C . VAL A 1 204 ? -8.254 -13.818 11.176 1.00 95.38 204 VAL A C 1
ATOM 1614 O O . VAL A 1 204 ? -7.478 -12.966 11.628 1.00 95.38 204 VAL A O 1
ATOM 1617 N N . PRO A 1 205 ? -7.772 -14.838 10.441 1.00 96.38 205 PRO A N 1
ATOM 1618 C CA . PRO A 1 205 ? -6.371 -14.928 10.051 1.00 96.38 205 PRO A CA 1
ATOM 1619 C C . PRO A 1 205 ? -5.991 -13.773 9.120 1.00 96.38 205 PRO A C 1
ATOM 1621 O O . PRO A 1 205 ? -6.820 -13.253 8.367 1.00 96.38 205 PRO A O 1
ATOM 1624 N N . LEU A 1 206 ? -4.714 -13.393 9.128 1.00 96.94 206 LEU A N 1
ATOM 1625 C CA . LEU A 1 206 ? -4.185 -12.371 8.229 1.00 96.94 206 LEU A CA 1
ATOM 1626 C C . LEU A 1 206 ? -3.766 -12.993 6.890 1.00 96.94 206 LEU A C 1
ATOM 1628 O O . LEU A 1 206 ? -3.223 -14.095 6.829 1.00 96.94 206 LEU A O 1
ATOM 1632 N N . ARG A 1 207 ? -4.017 -12.286 5.786 1.00 96.31 207 ARG A N 1
ATOM 1633 C CA . ARG A 1 207 ? -3.396 -12.575 4.489 1.00 96.31 207 ARG A CA 1
ATOM 1634 C C . ARG A 1 207 ? -2.118 -11.763 4.367 1.00 96.31 207 ARG A C 1
ATOM 1636 O O . ARG A 1 207 ? -2.242 -10.540 4.321 1.00 96.31 207 ARG A O 1
ATOM 1643 N N . PRO A 1 208 ? -0.944 -12.396 4.267 1.00 95.75 208 PRO A N 1
ATOM 1644 C CA . PRO A 1 208 ? 0.285 -11.659 4.051 1.00 95.75 208 PRO A CA 1
ATOM 1645 C C . PRO A 1 208 ? 0.266 -11.050 2.645 1.00 95.75 208 PRO A C 1
ATOM 1647 O O . PRO A 1 208 ? -0.104 -11.707 1.669 1.00 95.75 208 PRO A O 1
ATOM 1650 N N . VAL A 1 209 ? 0.640 -9.781 2.555 1.00 95.75 209 VAL A N 1
ATOM 1651 C CA . VAL A 1 209 ? 0.813 -9.025 1.318 1.00 95.75 209 VAL A CA 1
ATOM 1652 C C . VAL A 1 209 ? 2.141 -8.294 1.417 1.00 95.75 209 VAL A C 1
ATOM 1654 O O . VAL A 1 209 ? 2.410 -7.634 2.416 1.00 95.75 209 VAL A O 1
ATOM 1657 N N . VAL A 1 210 ? 2.961 -8.400 0.376 1.00 94.69 210 VAL A N 1
ATOM 1658 C CA . VAL A 1 210 ? 4.222 -7.661 0.276 1.00 94.69 210 VAL A CA 1
ATOM 1659 C C . VAL A 1 210 ? 4.004 -6.442 -0.614 1.00 94.69 210 VAL A C 1
ATOM 1661 O O . VAL A 1 210 ? 3.607 -6.564 -1.774 1.00 94.69 210 VAL A O 1
ATOM 1664 N N . SER A 1 211 ? 4.243 -5.254 -0.067 1.00 94.62 211 SER A N 1
ATOM 1665 C CA . SER A 1 211 ? 4.289 -4.008 -0.822 1.00 94.62 211 SER A CA 1
ATOM 1666 C C . SER A 1 211 ? 5.666 -3.855 -1.452 1.00 94.62 211 SER A C 1
ATOM 1668 O O . SER A 1 211 ? 6.620 -3.470 -0.787 1.00 94.62 211 SER A O 1
ATOM 1670 N N . SER A 1 212 ? 5.774 -4.108 -2.753 1.00 93.19 212 SER A N 1
ATOM 1671 C CA . SER A 1 212 ? 6.993 -3.811 -3.524 1.00 93.19 212 SER A CA 1
ATOM 1672 C C . SER A 1 212 ? 6.982 -2.397 -4.124 1.00 93.19 212 SER A C 1
ATOM 1674 O O . SER A 1 212 ? 7.736 -2.106 -5.055 1.00 93.19 212 SER A O 1
ATOM 1676 N N . VAL A 1 213 ? 6.108 -1.512 -3.632 1.00 89.88 213 VAL A N 1
ATOM 1677 C CA . VAL A 1 213 ? 6.039 -0.111 -4.069 1.00 89.88 213 VAL A CA 1
ATOM 1678 C C . VAL A 1 213 ? 7.367 0.574 -3.748 1.00 89.88 213 VAL A C 1
ATOM 1680 O O . VAL A 1 213 ? 7.888 0.411 -2.654 1.00 89.88 213 VAL A O 1
ATOM 1683 N N . LYS A 1 214 ? 7.923 1.322 -4.711 1.00 90.62 214 LYS A N 1
ATOM 1684 C CA . LYS A 1 214 ? 9.246 1.974 -4.609 1.00 90.62 214 LYS A CA 1
ATOM 1685 C C . LYS A 1 214 ? 10.427 1.024 -4.346 1.00 90.62 214 LYS A C 1
ATOM 1687 O O . LYS A 1 214 ? 11.504 1.493 -3.994 1.00 90.62 214 LYS A O 1
ATOM 1692 N N . SER A 1 215 ? 10.265 -0.283 -4.547 1.00 93.94 215 SER A N 1
ATOM 1693 C CA . SER A 1 215 ? 11.388 -1.226 -4.482 1.00 93.94 215 SER A CA 1
ATOM 1694 C C . SER A 1 215 ? 12.292 -1.132 -5.713 1.00 93.94 215 SER A C 1
ATOM 1696 O O . SER A 1 215 ? 11.857 -0.711 -6.789 1.00 93.94 215 SER A O 1
ATOM 1698 N N . VAL A 1 216 ? 13.541 -1.593 -5.577 1.00 94.81 216 VAL A N 1
ATOM 1699 C CA . VAL A 1 216 ? 14.531 -1.633 -6.675 1.00 94.81 216 VAL A CA 1
ATOM 1700 C C . VAL A 1 216 ? 14.040 -2.408 -7.902 1.00 94.81 216 VAL A C 1
ATOM 1702 O O . VAL A 1 216 ? 14.416 -2.087 -9.026 1.00 94.81 216 VAL A O 1
ATOM 1705 N N . THR A 1 217 ? 13.171 -3.405 -7.712 1.00 94.12 217 THR A N 1
ATOM 1706 C CA . THR A 1 217 ? 12.646 -4.255 -8.790 1.00 94.12 217 THR A CA 1
ATOM 1707 C C . THR A 1 217 ? 11.364 -3.713 -9.424 1.00 94.12 217 THR A C 1
ATOM 1709 O O . THR A 1 217 ? 10.967 -4.197 -10.484 1.00 94.12 217 THR A O 1
ATOM 1712 N N . ALA A 1 218 ? 10.709 -2.703 -8.837 1.00 93.50 218 ALA A N 1
ATOM 1713 C CA . ALA A 1 218 ? 9.366 -2.272 -9.237 1.00 93.50 218 ALA A CA 1
ATOM 1714 C C . ALA A 1 218 ? 9.274 -1.831 -10.709 1.00 93.50 218 ALA A C 1
ATOM 1716 O O . ALA A 1 218 ? 8.307 -2.155 -11.410 1.00 93.50 218 ALA A O 1
ATOM 1717 N N . ARG A 1 219 ? 10.288 -1.101 -11.193 1.00 93.06 219 ARG A N 1
ATOM 1718 C CA . ARG A 1 219 ? 10.319 -0.605 -12.575 1.00 93.06 219 ARG A CA 1
ATOM 1719 C C . ARG A 1 219 ? 10.540 -1.737 -13.575 1.00 93.06 219 ARG A C 1
ATOM 1721 O O . ARG A 1 219 ? 9.811 -1.811 -14.560 1.00 93.06 219 ARG A O 1
ATOM 1728 N N . LEU A 1 220 ? 11.469 -2.652 -13.280 1.00 94.69 220 LEU A N 1
ATOM 1729 C CA . LEU A 1 220 ? 11.674 -3.846 -14.099 1.00 94.69 220 LEU A CA 1
ATOM 1730 C C . LEU A 1 220 ? 10.412 -4.716 -14.129 1.00 94.69 220 LEU A C 1
ATOM 1732 O O . LEU A 1 220 ? 9.975 -5.108 -15.201 1.00 94.69 220 LEU A O 1
ATOM 1736 N N . ALA A 1 221 ? 9.777 -4.968 -12.983 1.00 95.00 221 ALA A N 1
ATOM 1737 C CA . ALA A 1 221 ? 8.542 -5.751 -12.924 1.00 95.00 221 ALA A CA 1
ATOM 1738 C C . ALA A 1 221 ? 7.418 -5.127 -13.774 1.00 95.00 221 ALA A C 1
ATOM 1740 O O . ALA A 1 221 ? 6.678 -5.836 -14.456 1.00 95.00 221 ALA A O 1
ATOM 1741 N N . SER A 1 222 ? 7.313 -3.794 -13.771 1.00 94.19 222 SER A N 1
ATOM 1742 C CA . SER A 1 222 ? 6.355 -3.067 -14.611 1.00 94.19 222 SER A CA 1
ATOM 1743 C C . SER A 1 222 ? 6.666 -3.215 -16.099 1.00 94.19 222 SER A C 1
ATOM 1745 O O . SER A 1 222 ? 5.738 -3.386 -16.885 1.00 94.19 222 SER A O 1
ATOM 1747 N N . TYR A 1 223 ? 7.947 -3.201 -16.472 1.00 94.62 223 TYR A N 1
ATOM 1748 C CA . TYR A 1 223 ? 8.392 -3.438 -17.842 1.00 94.62 223 TYR A CA 1
ATOM 1749 C C . TYR A 1 223 ? 8.122 -4.878 -18.296 1.00 94.62 223 TYR A C 1
ATOM 1751 O O . TYR A 1 223 ? 7.439 -5.100 -19.286 1.00 94.62 223 TYR A O 1
ATOM 1759 N N . LEU A 1 224 ? 8.530 -5.880 -17.518 1.00 93.75 224 LEU A N 1
ATOM 1760 C CA . LEU A 1 224 ? 8.264 -7.287 -17.841 1.00 93.75 224 LEU A CA 1
ATOM 1761 C C . LEU A 1 224 ? 6.765 -7.564 -17.997 1.00 93.75 224 LEU A C 1
ATOM 1763 O O . LEU A 1 224 ? 6.346 -8.324 -18.869 1.00 93.75 224 LEU A O 1
ATOM 1767 N N . LYS A 1 225 ? 5.924 -6.895 -17.204 1.00 93.62 225 LYS A N 1
ATOM 1768 C CA . LYS A 1 225 ? 4.471 -6.972 -17.351 1.00 93.62 225 LYS A CA 1
ATOM 1769 C C . LYS A 1 225 ? 3.983 -6.480 -18.719 1.00 93.62 225 LYS A C 1
ATOM 1771 O O . LYS A 1 225 ? 3.007 -7.042 -19.208 1.00 93.62 225 LYS A O 1
ATOM 1776 N N . THR A 1 226 ? 4.589 -5.461 -19.337 1.00 93.50 226 THR A N 1
ATOM 1777 C CA . THR A 1 226 ? 4.165 -5.003 -20.677 1.00 93.50 226 THR A CA 1
ATOM 1778 C C . THR A 1 226 ? 4.505 -6.021 -21.758 1.00 93.50 226 THR A C 1
ATOM 1780 O O . THR A 1 226 ? 3.721 -6.170 -22.689 1.00 93.50 226 THR A O 1
ATOM 1783 N N . ILE A 1 227 ? 5.602 -6.764 -21.589 1.00 91.69 227 ILE A N 1
ATOM 1784 C CA . ILE A 1 227 ? 6.012 -7.852 -22.485 1.00 91.69 227 ILE A CA 1
ATOM 1785 C C . ILE A 1 227 ? 5.098 -9.072 -22.319 1.00 91.69 227 ILE A C 1
ATOM 1787 O O . ILE A 1 227 ? 4.642 -9.654 -23.298 1.00 91.69 227 ILE A O 1
ATOM 1791 N N . ILE A 1 228 ? 4.802 -9.460 -21.074 1.00 91.31 228 ILE A N 1
ATOM 1792 C CA . ILE A 1 228 ? 4.034 -10.679 -20.777 1.00 91.31 228 ILE A CA 1
ATOM 1793 C C . ILE A 1 228 ? 2.537 -10.482 -21.047 1.00 91.31 228 ILE A C 1
ATOM 1795 O O . ILE A 1 228 ? 1.862 -11.408 -21.492 1.00 91.31 228 ILE A O 1
ATOM 1799 N N . ARG A 1 229 ? 1.989 -9.286 -20.792 1.00 89.00 229 ARG A N 1
ATOM 1800 C CA . ARG A 1 229 ? 0.540 -9.023 -20.869 1.00 89.00 229 ARG A CA 1
ATOM 1801 C C . ARG A 1 229 ? -0.096 -9.428 -22.213 1.00 89.00 229 ARG A C 1
ATOM 1803 O O . ARG A 1 229 ? -1.141 -10.073 -22.152 1.00 89.00 229 ARG A O 1
ATOM 1810 N N . PRO A 1 230 ? 0.473 -9.112 -23.393 1.00 87.50 230 PRO A N 1
ATOM 1811 C CA . PRO A 1 230 ? -0.070 -9.556 -24.682 1.00 87.50 230 PRO A CA 1
ATOM 1812 C C . PRO A 1 230 ? -0.129 -11.078 -24.863 1.00 87.50 230 PRO A C 1
ATOM 1814 O O . PRO A 1 230 ? -0.944 -11.569 -25.636 1.00 87.50 230 PRO A O 1
ATOM 1817 N N . LEU A 1 231 ? 0.710 -11.833 -24.149 1.00 85.25 231 LEU A N 1
ATOM 1818 C CA . LEU A 1 231 ? 0.757 -13.298 -24.214 1.00 85.25 231 LEU A CA 1
ATOM 1819 C C . LEU A 1 231 ? -0.292 -13.956 -23.304 1.00 85.25 231 LEU A C 1
ATOM 1821 O O . LEU A 1 231 ? -0.507 -15.168 -23.354 1.00 85.25 231 LEU A O 1
ATOM 1825 N N . THR A 1 232 ? -0.956 -13.165 -22.461 1.00 83.06 232 THR A N 1
ATOM 1826 C CA . THR A 1 232 ? -1.970 -13.629 -21.512 1.00 83.06 232 THR A CA 1
ATOM 1827 C C . THR A 1 232 ? -3.368 -13.238 -21.979 1.00 83.06 232 THR A C 1
ATOM 1829 O O . THR A 1 232 ? -3.579 -12.119 -22.432 1.00 83.06 232 THR A O 1
ATOM 1832 N N . GLY A 1 233 ? -4.341 -14.143 -21.847 1.00 75.62 233 GLY A N 1
ATOM 1833 C CA . GLY A 1 233 ? -5.747 -13.855 -22.169 1.00 75.62 233 GLY A CA 1
ATOM 1834 C C . GLY A 1 233 ? -6.183 -14.138 -23.613 1.00 75.62 233 GLY A C 1
ATOM 1835 O O . GLY A 1 233 ? -7.363 -14.003 -23.899 1.00 75.62 233 GLY A O 1
ATOM 1836 N N . ASN A 1 234 ? -5.279 -14.587 -24.492 1.00 72.75 234 ASN A N 1
ATOM 1837 C CA . ASN A 1 234 ? -5.598 -14.963 -25.882 1.00 72.75 234 ASN A CA 1
ATOM 1838 C C . ASN A 1 234 ? -5.869 -16.469 -26.068 1.00 72.75 234 ASN A C 1
ATOM 1840 O O . ASN A 1 234 ? -5.845 -16.976 -27.187 1.00 72.75 234 ASN A O 1
ATOM 1844 N N . ARG A 1 235 ? -6.071 -17.215 -24.977 1.00 76.75 235 ARG A N 1
ATOM 1845 C CA . ARG A 1 235 ? -6.444 -18.634 -25.056 1.00 76.75 235 ARG A CA 1
ATOM 1846 C C . ARG A 1 235 ? -7.951 -18.746 -25.247 1.00 76.75 235 ARG A C 1
ATOM 1848 O O . ARG A 1 235 ? -8.689 -17.950 -24.685 1.00 76.75 235 ARG A O 1
ATOM 1855 N N . THR A 1 236 ? -8.405 -19.777 -25.948 1.00 75.44 236 THR A N 1
ATOM 1856 C CA . THR A 1 236 ? -9.839 -20.097 -26.075 1.00 75.44 236 THR A CA 1
ATOM 1857 C C . THR A 1 236 ? -10.512 -20.341 -24.724 1.00 75.44 236 THR A C 1
ATOM 1859 O O . THR A 1 236 ? -11.696 -20.094 -24.576 1.00 75.44 236 THR A O 1
ATOM 1862 N N . SER A 1 237 ? -9.749 -20.768 -23.715 1.00 80.25 237 SER A N 1
ATOM 1863 C CA . SER A 1 237 ? -10.217 -20.934 -22.336 1.00 80.25 237 SER A CA 1
ATOM 1864 C C . SER A 1 237 ? -10.212 -19.638 -21.512 1.00 80.25 237 SER A C 1
ATOM 1866 O O . SER A 1 237 ? -10.457 -19.680 -20.306 1.00 80.25 237 SER A O 1
ATOM 1868 N N . ALA A 1 238 ? -9.796 -18.505 -22.086 1.00 82.00 238 ALA A N 1
ATOM 1869 C CA . ALA A 1 238 ? -9.656 -17.258 -21.352 1.00 82.00 238 ALA A CA 1
ATOM 1870 C C . ALA A 1 238 ? -10.988 -16.513 -21.313 1.00 82.00 238 ALA A C 1
ATOM 1872 O O . ALA A 1 238 ? -11.433 -15.948 -22.306 1.00 82.00 238 ALA A O 1
ATOM 1873 N N . VAL A 1 239 ? -11.572 -16.446 -20.122 1.00 82.88 239 VAL A N 1
ATOM 1874 C CA . VAL A 1 239 ? -12.845 -15.770 -19.906 1.00 82.88 239 VAL A CA 1
ATOM 1875 C C . VAL A 1 239 ? -12.608 -14.415 -19.254 1.00 82.88 239 VAL A C 1
ATOM 1877 O O . VAL A 1 239 ? -11.928 -14.308 -18.232 1.00 82.88 239 VAL A O 1
ATOM 1880 N N . ARG A 1 240 ? -13.150 -13.353 -19.856 1.00 82.25 240 ARG A N 1
ATOM 1881 C CA . ARG A 1 240 ? -12.884 -11.966 -19.437 1.00 82.25 240 ARG A CA 1
ATOM 1882 C C . ARG A 1 240 ? -13.528 -11.603 -18.103 1.00 82.25 240 ARG A C 1
ATOM 1884 O O . ARG A 1 240 ? -12.923 -10.884 -17.310 1.00 82.25 240 ARG A O 1
ATOM 1891 N N . ASN A 1 241 ? -14.766 -12.031 -17.871 1.00 85.94 241 ASN A N 1
ATOM 1892 C CA . ASN A 1 241 ? -15.513 -11.726 -16.653 1.00 85.94 241 ASN A CA 1
ATOM 1893 C C . ASN A 1 241 ? -16.626 -12.764 -16.410 1.00 85.94 241 ASN A C 1
ATOM 1895 O O . ASN A 1 241 ? -16.886 -13.623 -17.248 1.00 85.94 241 ASN A O 1
ATOM 1899 N N . SER A 1 242 ? -17.299 -12.682 -15.260 1.00 88.06 242 SER A N 1
ATOM 1900 C CA . SER A 1 242 ? -18.342 -13.646 -14.886 1.00 88.06 242 SER A CA 1
ATOM 1901 C C . SER A 1 242 ? -19.589 -13.604 -15.775 1.00 88.06 242 SER A C 1
ATOM 1903 O O . SER A 1 242 ? -20.265 -14.619 -15.898 1.00 88.06 242 SER A O 1
ATOM 1905 N N . LYS A 1 243 ? -19.912 -12.465 -16.402 1.00 89.12 243 LYS A N 1
ATOM 1906 C CA . LYS A 1 243 ? -21.030 -12.371 -17.353 1.00 89.12 243 LYS A CA 1
ATOM 1907 C C . LYS A 1 243 ? -20.687 -13.093 -18.653 1.00 89.12 243 LYS A C 1
ATOM 1909 O O . LYS A 1 243 ? -21.501 -13.887 -19.114 1.00 89.12 243 LYS A O 1
ATOM 1914 N N . ASP A 1 244 ? -19.483 -12.866 -19.175 1.00 87.25 244 ASP A N 1
ATOM 1915 C CA . ASP A 1 244 ? -18.983 -13.523 -20.388 1.00 87.25 244 ASP A CA 1
ATOM 1916 C C . ASP A 1 244 ? -18.920 -15.045 -20.174 1.00 87.25 244 ASP A C 1
ATOM 1918 O O . ASP A 1 244 ? -19.417 -15.799 -21.004 1.00 87.25 244 ASP A O 1
ATOM 1922 N N . PHE A 1 245 ? -18.463 -15.492 -18.995 1.00 89.31 245 PHE A N 1
ATOM 1923 C CA . PHE A 1 245 ? -18.503 -16.906 -18.599 1.00 89.31 245 PHE A CA 1
ATOM 1924 C C . PHE A 1 245 ? -19.911 -17.500 -18.666 1.00 89.31 245 PHE A C 1
ATOM 1926 O O . PHE A 1 245 ? -20.129 -18.551 -19.263 1.00 89.31 245 PHE A O 1
ATOM 1933 N N . CYS A 1 246 ? -20.886 -16.827 -18.050 1.00 90.50 246 CYS A N 1
ATOM 1934 C CA . CYS A 1 246 ? -22.267 -17.295 -18.046 1.00 90.50 246 CYS A CA 1
ATOM 1935 C C . CYS A 1 246 ? -22.875 -17.323 -19.454 1.00 90.50 246 CYS A C 1
ATOM 1937 O O . CYS A 1 246 ? -23.739 -18.156 -19.717 1.00 90.50 246 CYS A O 1
ATOM 1939 N N . ALA A 1 247 ? -22.468 -16.415 -20.343 1.00 89.12 247 ALA A N 1
ATOM 1940 C CA . ALA A 1 247 ? -22.912 -16.412 -21.732 1.00 89.12 247 ALA A CA 1
ATOM 1941 C C . ALA A 1 247 ? -22.315 -17.597 -22.509 1.00 89.12 247 ALA A C 1
ATOM 1943 O O . ALA A 1 247 ? -23.068 -18.339 -23.136 1.00 89.12 247 ALA A O 1
ATOM 1944 N N . GLU A 1 248 ? -21.005 -17.829 -22.391 1.00 87.62 248 GLU A N 1
ATOM 1945 C CA . GLU A 1 248 ? -20.316 -18.959 -23.031 1.00 87.62 248 GLU A CA 1
ATOM 1946 C C . GLU A 1 248 ? -20.843 -20.313 -22.542 1.00 87.62 248 GLU A C 1
ATOM 1948 O O . GLU A 1 248 ? -21.070 -21.223 -23.340 1.00 87.62 248 GLU A O 1
ATOM 1953 N N . MET A 1 249 ? -21.120 -20.439 -21.241 1.00 87.75 249 MET A N 1
ATOM 1954 C CA . MET A 1 249 ? -21.685 -21.666 -20.677 1.00 87.75 249 MET A CA 1
ATOM 1955 C C . MET A 1 249 ? -23.082 -21.980 -21.205 1.00 87.75 249 MET A C 1
ATOM 1957 O O . MET A 1 249 ? -23.418 -23.148 -21.362 1.00 87.75 249 MET A O 1
ATOM 1961 N N . LYS A 1 250 ? -23.888 -20.961 -21.520 1.00 89.75 250 LYS A N 1
ATOM 1962 C CA . LYS A 1 250 ? -25.209 -21.162 -22.132 1.00 89.75 250 LYS A CA 1
ATOM 1963 C C . LYS A 1 250 ? -25.121 -21.613 -23.587 1.00 89.75 250 LYS A C 1
ATOM 1965 O O . LYS A 1 250 ? -26.040 -22.271 -24.061 1.00 89.75 250 LYS A O 1
ATOM 1970 N N . SER A 1 251 ? -24.057 -21.241 -24.296 1.00 85.25 251 SER A N 1
ATOM 1971 C CA . SER A 1 251 ? -23.835 -21.660 -25.683 1.00 85.25 251 SER A CA 1
ATOM 1972 C C . SER A 1 251 ? -23.148 -23.019 -25.809 1.00 85.25 251 SER A C 1
ATOM 1974 O O . SER A 1 251 ? -23.091 -23.567 -26.907 1.00 85.25 251 SER A O 1
ATOM 1976 N N . LEU A 1 252 ? -22.609 -23.560 -24.713 1.00 85.69 252 LEU A N 1
ATOM 1977 C CA . LEU A 1 252 ? -21.884 -24.822 -24.727 1.00 85.69 252 LEU A CA 1
ATOM 1978 C C . LEU A 1 252 ? -22.872 -25.994 -24.835 1.00 85.69 252 LEU A C 1
ATOM 1980 O O . LEU A 1 252 ? -23.640 -26.251 -23.909 1.00 85.69 252 LEU A O 1
ATOM 1984 N N . GLN A 1 253 ? -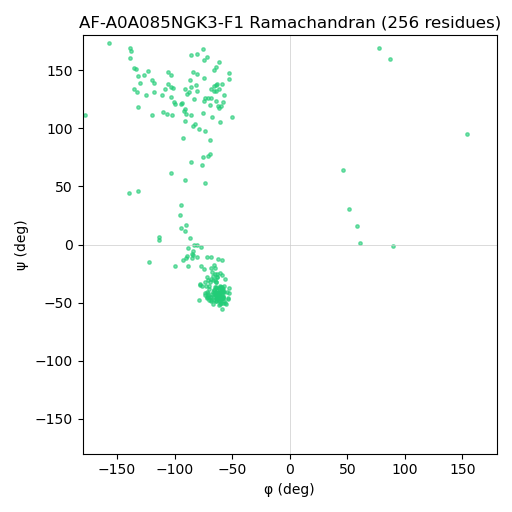22.847 -26.714 -25.955 1.00 82.19 253 GLN A N 1
ATOM 1985 C CA . GLN A 1 253 ? -23.537 -27.997 -26.082 1.00 82.19 253 GLN A CA 1
ATOM 1986 C C . GLN A 1 253 ? -22.548 -29.113 -25.754 1.00 82.19 253 GLN A C 1
ATOM 1988 O O . GLN A 1 253 ? -21.480 -29.197 -26.355 1.00 82.19 253 GLN A O 1
ATOM 1993 N N . LEU A 1 254 ? -22.878 -29.929 -24.755 1.00 81.31 254 LEU A N 1
ATOM 1994 C CA . LEU A 1 254 ? -22.094 -31.110 -24.413 1.00 81.31 254 LEU A CA 1
ATOM 1995 C C . LEU A 1 254 ? -22.523 -32.249 -25.337 1.00 81.31 254 LEU A C 1
ATOM 1997 O O . LEU A 1 254 ? -23.711 -32.575 -25.390 1.00 81.31 254 LEU A O 1
ATOM 2001 N N . ASP A 1 255 ? -21.566 -32.851 -26.041 1.00 75.56 255 ASP A N 1
ATOM 2002 C CA . ASP A 1 255 ? -21.823 -34.080 -26.782 1.00 75.56 255 ASP A CA 1
ATOM 2003 C C . ASP A 1 255 ? -22.233 -35.171 -25.791 1.00 75.56 255 ASP A C 1
ATOM 2005 O O . ASP A 1 255 ? -21.493 -35.525 -24.875 1.00 75.56 255 ASP A O 1
ATOM 2009 N N . THR A 1 256 ? -23.448 -35.681 -25.966 1.00 71.12 256 THR A N 1
ATOM 2010 C CA . THR A 1 256 ? -24.042 -36.743 -25.139 1.00 71.12 256 THR A CA 1
ATOM 2011 C C . THR A 1 256 ? -23.841 -38.121 -25.767 1.00 71.12 256 THR A C 1
ATOM 2013 O O . THR A 1 256 ? -24.621 -39.042 -25.529 1.00 71.12 256 THR A O 1
ATOM 2016 N N . SER A 1 257 ? -22.795 -38.267 -26.582 1.00 66.62 257 SER A N 1
ATOM 2017 C CA . SER A 1 257 ? -22.462 -39.549 -27.196 1.00 66.62 257 SER A CA 1
ATOM 2018 C C . SER A 1 257 ? -21.855 -40.486 -26.136 1.00 66.62 257 SER A C 1
ATOM 2020 O O . SER A 1 257 ? -20.924 -40.061 -25.448 1.00 66.62 257 SER A O 1
ATOM 2022 N N . PRO A 1 258 ? -22.404 -41.703 -25.964 1.00 59.78 258 PRO A N 1
ATOM 2023 C CA . PRO A 1 258 ? -21.994 -42.663 -24.936 1.00 59.78 258 PRO A CA 1
ATOM 2024 C C . PRO A 1 258 ? -20.603 -43.266 -25.164 1.00 59.78 258 PRO A C 1
ATOM 2026 O O . PRO A 1 258 ? -20.160 -43.338 -26.334 1.00 59.78 258 PRO A O 1
#

Secondary structure (DSSP, 8-state):
---------SS-----S---SEEE-SSSPPPHHHHHHHHT-TT--PPPSS--HHHHHHHHHHHHTTTS-HHHHHHHHHHHHHHHHH----PPPSS-HHHHHHHHHHHH-TTEEEEE-SSSS-EEEEEHHHHHHHHHHHHTSTT----SS--HHHHHHHHHHHHHHHHHHH--HHHHHHHHHHHH-----PPEEEEEE-TTSTT-PEEEEEE-TT-TTHHHHHHHHHHHGGGSS-STT---SHHHHHHHHHH-PPP---

Radius of gyration: 25.08 Å; Cα contacts (8 Å, |Δi|>4): 210; chains: 1; bounding box: 58×76×53 Å

Solvent-accessible surface area (backbone atoms only — not comparable to full-atom values): 15958 Å² total; per-residue (Å²): 140,80,81,78,85,73,92,76,84,85,82,83,90,83,78,94,66,83,82,58,37,53,46,80,71,33,92,67,86,74,51,72,67,54,47,55,57,44,49,63,30,92,85,56,76,75,58,65,98,61,78,64,57,67,62,52,51,53,51,51,53,64,63,37,63,86,78,45,60,71,66,63,41,50,51,54,50,50,56,49,50,52,55,55,67,71,45,84,77,74,74,76,67,80,62,54,80,59,56,56,48,48,54,51,53,58,68,64,45,76,60,51,41,80,44,55,31,62,67,71,86,22,29,32,33,31,35,36,69,60,52,50,49,58,49,50,61,61,54,72,36,94,91,50,76,93,71,94,66,85,57,55,66,59,52,43,53,55,50,41,56,52,35,52,54,47,27,68,75,66,68,40,68,65,46,50,53,52,40,53,49,62,69,72,59,80,82,60,38,72,63,46,77,47,67,23,38,32,79,93,41,84,90,43,50,62,43,82,44,72,44,49,69,59,20,81,58,41,66,58,54,55,51,52,45,65,68,49,50,79,78,52,72,80,50,94,88,49,68,90,45,75,66,57,43,56,52,52,59,71,70,59,79,76,85,84,76,130

Foldseek 3Di:
DDDPDDPPPPPPPDDDDPPQLEAEPAPDDDDPLLSVLCSVFPPDDWDDQDDPVVVVLVVLLVVCVPPHPPVVSVVVSVVVVVVVVVDPDRDDTPDDPVSVVSVVVVVVPPQWDWDAAPDDRHIYIYGPVVQVVLVVVVQPDPVHDDDDDQCQVVCLVVLLVVLVVCCVVVVDVVSVVLSVCSVPDPPADRWDWGFHFNPVDPPRHTDIDTHCVRGSCPSVVVVVCVVCVVVPQPDPPRADDPVSVVVVVVVDDDPPDD

pLDDT: mean 85.59, std 16.46, range [20.34, 97.94]

Sequence (258 aa):
WEFSRSNDAEQRLSHSEDKKVVVNLSSETLNDMETSVLAKGLNFVPTPKAAPLLDIVASVESSLGPHIPAQQAAEIRGAFLDTLTQRNIKAVSNITGEERRTLKTLRQKTQLVITKADKGNVVVVLDKKMYVQKITELLNGAAYTAIQDDPTENVRKTLRSLLEYFEHEAHDKEISKIRNHIYYISNTQCPELYGLPKIHKPEVPLRPVVSSVKSVTARLASYLKTIIRPLTGNRTSAVRNSKDFCAEMKSLQLDTSP

InterPro domains:
  IPR059466 Domain of unknown function DUF8422 [PF28514] (90-201)